Protein AF-A0A3M1LTV2-F1 (afdb_monomer_lite)

pLDDT: mean 90.68, std 12.7, range [28.61, 98.88]

Foldseek 3Di:
DPPPDDLDLDDPDDPPPDDDPVRVVVVVVVVVVSVVVLVVDDPVLNVQSNCVVVVLCQLVDQWHWDDDPNDIDIDGQFDQDPVRDTHGQDDDDPDDDSVVSSVCCAPQNAQCHPPNNVHVHNHDDPQDDPDEDEFFFAALQVLLLVQCVVCPPRQARRYEFDAWPCVLLLHAQDPPPVRPVGARPRGYYDNDLLSLLSNCALPQQLDPRYEYEYEHAACLLVVVVSNLQLNLQLLLVVVCVVVVVLVVLQVVQVVVCVVVVHDFDANQDPPVPDDGRDHHPSGPGGSGSQRPHGSVVRDPPVSSVVSSLSSQQRGAYEYAHPVVCCVVPVVSHNDPSVVSVVSLVVVVVVSVVSNNDRYHSHDD

Radius of gyration: 29.8 Å; chains: 1; bounding box: 62×49×96 Å

Sequence (364 aa):
MAEFETLTLSPPHVNGHQMSSSRAAAYDALHAEYERLLAQLEPDVRRLLERWREELAAYQGEDYVYTVRGREIHVRNHHESLSRLKIPKIATPRFHDWGDIVRWAMQENFPGKFPYTAGVYPFKRQNEDPTRMFAGEGGPERTNKRFHYLSYGMPAARLSTAFDSVTLYGEDPDRRPDIYGKIGNAGVSVATIDDAKKLYSGFDLCAPTTSVSMTINGPAPMILAFFLNAAIDQECEKYIREQRLTEQVERRIEQLYRSLGLPRPVYRNIAAGAAAGELPQGHNGLGLLLLGVRGDEVLPADIYAECKRRALETVRGTVQADILKEDQAQNTCIFSTEFALRMMGDVQEYFIANNVRNFYSVSI

Secondary structure (DSSP, 8-state):
--------SSPP---GGG--HHHHHHHHHHHHHHHHHHTTS-HHHHHHHHHHHHHHHHHHSSEEEEEETTEEEEEESEEE-TT--EEESSPPP---SHHHHHHHHHHT-STTSTT-TT-SSSS--SS-----EEE--BSHHHHHHHHHHHHTT-SSEEEEEEBPHHHHTTPPP-SSHHHHTTTTSSSB---SHHHHHHHHTTS-TTSTTEEEEEE--TTHHHHHHHHHHHHHHHHHHHHHHHTT-HHHHHHHHHHHHHHHT-PPP-----STTPPTT-PPTT---TT-TTTTS-HHHHS-HHHHHHHHHHHHHH--EEE----HHIIIII----S-HHHHHHHHHHHHHHHHHTT--SEES---

Structure (mmCIF, N/CA/C/O backbone):
data_AF-A0A3M1LTV2-F1
#
_entry.id   AF-A0A3M1LTV2-F1
#
loop_
_atom_site.group_PDB
_atom_site.id
_atom_site.type_symbol
_atom_site.label_atom_id
_atom_site.label_alt_id
_atom_site.label_comp_id
_atom_site.label_asym_id
_atom_site.label_entity_id
_atom_site.label_seq_id
_atom_site.pdbx_PDB_ins_code
_atom_site.Cartn_x
_atom_site.Cartn_y
_atom_site.Cartn_z
_atom_site.occupancy
_atom_site.B_iso_or_equiv
_atom_site.auth_seq_id
_atom_site.auth_comp_id
_atom_site.auth_asym_id
_atom_site.auth_atom_id
_atom_site.pdbx_PDB_model_num
ATOM 1 N N . MET A 1 1 ? 30.444 18.687 -35.832 1.00 30.33 1 MET A N 1
ATOM 2 C CA . MET A 1 1 ? 29.156 18.108 -36.250 1.00 30.33 1 MET A CA 1
ATOM 3 C C . MET A 1 1 ? 29.483 17.008 -37.236 1.00 30.33 1 MET A C 1
ATOM 5 O O . MET A 1 1 ? 29.753 17.314 -38.386 1.00 30.33 1 MET A O 1
ATOM 9 N N . ALA A 1 2 ? 29.629 15.775 -36.753 1.00 28.61 2 ALA A N 1
ATOM 10 C CA . ALA A 1 2 ? 29.711 14.626 -37.643 1.00 28.61 2 ALA A CA 1
ATOM 11 C C . ALA A 1 2 ? 28.298 14.404 -38.188 1.00 28.61 2 ALA A C 1
ATOM 13 O O . ALA A 1 2 ? 27.350 14.364 -37.402 1.00 28.61 2 ALA A O 1
ATOM 14 N N . GLU A 1 3 ? 28.151 14.367 -39.506 1.00 31.06 3 GLU A N 1
ATOM 15 C CA . GLU A 1 3 ? 26.899 13.996 -40.153 1.00 31.06 3 GLU A CA 1
ATOM 16 C C . GLU A 1 3 ? 26.544 12.577 -39.703 1.00 31.06 3 GLU A C 1
ATOM 18 O O . GLU A 1 3 ? 27.247 11.609 -39.988 1.00 31.06 3 GLU A O 1
ATOM 23 N N . PHE A 1 4 ? 25.491 12.473 -38.897 1.00 35.41 4 PHE A N 1
ATOM 24 C CA . PHE A 1 4 ? 24.959 11.207 -38.424 1.00 35.41 4 PHE A CA 1
ATOM 25 C C . PHE A 1 4 ? 24.227 10.532 -39.590 1.00 35.41 4 PHE A C 1
ATOM 27 O O . PHE A 1 4 ? 23.014 10.694 -39.718 1.00 35.41 4 PHE A O 1
ATOM 34 N N . GLU A 1 5 ? 24.941 9.771 -40.427 1.00 42.50 5 GLU A N 1
ATOM 35 C CA . GLU A 1 5 ? 24.335 8.856 -41.408 1.00 42.50 5 GLU A CA 1
ATOM 36 C C . GLU A 1 5 ? 23.250 8.042 -40.714 1.00 42.50 5 GLU A C 1
ATOM 38 O O . GLU A 1 5 ? 23.506 7.443 -39.673 1.00 42.50 5 GLU A O 1
ATOM 43 N N . THR A 1 6 ? 22.019 8.095 -41.210 1.00 40.00 6 THR A N 1
ATOM 44 C CA . THR A 1 6 ? 20.847 7.396 -40.682 1.00 40.00 6 THR A CA 1
ATOM 45 C C . THR A 1 6 ? 21.141 5.908 -40.459 1.00 40.00 6 THR A C 1
ATOM 47 O O . THR A 1 6 ? 21.595 5.222 -41.364 1.00 40.00 6 THR A O 1
ATOM 50 N N . LEU A 1 7 ? 20.837 5.380 -39.264 1.00 48.47 7 LEU A N 1
ATOM 51 C CA . LEU A 1 7 ? 20.635 3.938 -39.072 1.00 48.47 7 LEU A CA 1
ATOM 52 C C . LEU A 1 7 ? 19.284 3.617 -39.706 1.00 48.47 7 LEU A C 1
ATOM 54 O O . LEU A 1 7 ? 18.273 3.467 -39.032 1.00 48.47 7 LEU A O 1
ATOM 58 N N . THR A 1 8 ? 19.246 3.653 -41.026 1.00 53.97 8 THR A N 1
ATOM 59 C CA . THR A 1 8 ? 18.161 3.081 -41.798 1.00 53.97 8 THR A CA 1
ATOM 60 C C . THR A 1 8 ? 18.455 1.601 -41.937 1.00 53.97 8 THR A C 1
ATOM 62 O O . THR A 1 8 ? 19.576 1.232 -42.273 1.00 53.97 8 THR A O 1
ATOM 65 N N . LEU A 1 9 ? 17.441 0.750 -41.777 1.00 58.00 9 LEU A N 1
ATOM 66 C CA . LEU A 1 9 ? 17.504 -0.628 -42.282 1.00 58.00 9 LEU A CA 1
ATOM 67 C C . LEU A 1 9 ? 17.578 -0.679 -43.823 1.00 58.00 9 LEU A C 1
ATOM 69 O O . LEU A 1 9 ? 17.463 -1.742 -44.426 1.00 58.00 9 LEU A O 1
ATOM 73 N N . SER A 1 10 ? 17.752 0.467 -44.470 1.00 51.75 10 SER A N 1
ATOM 74 C CA . SER A 1 10 ? 18.064 0.585 -45.878 1.00 51.75 10 SER A CA 1
ATOM 75 C C . SER A 1 10 ? 19.583 0.598 -46.042 1.00 51.75 10 SER A C 1
ATOM 77 O O . SER A 1 10 ? 20.257 1.356 -45.334 1.00 51.75 10 SER A O 1
ATOM 79 N N . PRO A 1 11 ? 20.130 -0.175 -46.991 1.00 50.31 11 PRO A N 1
ATOM 80 C CA . PRO A 1 11 ? 21.537 -0.079 -47.336 1.00 50.31 11 PRO A CA 1
ATOM 81 C C . PRO A 1 11 ? 21.873 1.343 -47.812 1.00 50.31 11 PRO A C 1
ATOM 83 O O . PRO A 1 11 ? 20.998 2.042 -48.336 1.00 50.31 11 PRO A O 1
ATOM 86 N N . PRO A 1 12 ? 23.134 1.786 -47.671 1.00 52.72 12 PRO A N 1
ATOM 87 C CA . PRO A 1 12 ? 23.555 3.075 -48.197 1.00 52.72 12 PRO A CA 1
ATOM 88 C C . PRO A 1 12 ? 23.268 3.152 -49.702 1.00 52.72 12 PRO A C 1
ATOM 90 O O . PRO A 1 12 ? 23.585 2.236 -50.467 1.00 52.72 12 PRO A O 1
ATOM 93 N N . HIS A 1 13 ? 22.653 4.259 -50.123 1.00 49.41 13 HIS A N 1
ATOM 94 C CA . HIS A 1 13 ? 22.328 4.514 -51.521 1.00 49.41 13 HIS A CA 1
ATOM 95 C C . HIS A 1 13 ? 23.634 4.776 -52.284 1.00 49.41 13 HIS A C 1
ATOM 97 O O . HIS A 1 13 ? 24.242 5.839 -52.163 1.00 49.41 13 HIS A O 1
ATOM 103 N N . VAL A 1 14 ? 24.100 3.800 -53.061 1.00 56.88 14 VAL A N 1
ATOM 104 C CA . VAL A 1 14 ? 25.304 3.970 -53.878 1.00 56.88 14 VAL A CA 1
ATOM 105 C C . VAL A 1 14 ? 24.905 4.629 -55.198 1.00 56.88 14 VAL A C 1
ATOM 107 O O . VAL A 1 14 ? 24.140 4.066 -55.979 1.00 56.88 14 VAL A O 1
ATOM 110 N N . ASN A 1 15 ? 25.419 5.833 -55.468 1.00 51.88 15 ASN A N 1
ATOM 111 C CA . ASN A 1 15 ? 25.252 6.488 -56.767 1.00 51.88 15 ASN A CA 1
ATOM 112 C C . ASN A 1 15 ? 25.954 5.657 -57.855 1.00 51.88 15 ASN A C 1
ATOM 114 O O . ASN A 1 15 ? 27.178 5.675 -57.980 1.00 51.88 15 ASN A O 1
ATOM 118 N N . GLY A 1 16 ? 25.172 4.938 -58.662 1.00 52.25 16 GLY A N 1
ATOM 119 C CA . GLY A 1 16 ? 25.643 3.958 -59.650 1.00 52.25 16 GLY A CA 1
ATOM 120 C C . GLY A 1 16 ? 26.427 4.504 -60.851 1.00 52.25 16 GLY A C 1
ATOM 121 O O . GLY A 1 16 ? 26.639 3.770 -61.809 1.00 52.25 16 GLY A O 1
ATOM 122 N N . HIS A 1 17 ? 26.865 5.767 -60.850 1.00 48.38 17 HIS A N 1
ATOM 123 C CA . HIS A 1 17 ? 27.506 6.376 -62.024 1.00 48.38 17 HIS A CA 1
ATOM 124 C C . HIS A 1 17 ? 29.019 6.117 -62.164 1.00 48.38 17 HIS A C 1
ATOM 126 O O . HIS A 1 17 ? 29.590 6.530 -63.169 1.00 48.38 17 HIS A O 1
ATOM 132 N N . GLN A 1 18 ? 29.683 5.412 -61.232 1.00 53.81 18 GLN A N 1
ATOM 133 C CA . GLN A 1 18 ? 31.119 5.074 -61.345 1.00 53.81 18 GLN A CA 1
ATOM 134 C C . GLN A 1 18 ? 31.528 3.758 -60.639 1.00 53.81 18 GLN A C 1
ATOM 136 O O . GLN A 1 18 ? 32.507 3.724 -59.892 1.00 53.81 18 GLN A O 1
ATOM 141 N N . MET A 1 19 ? 30.816 2.645 -60.849 1.00 60.47 19 MET A N 1
ATOM 142 C CA . MET A 1 19 ? 31.292 1.326 -60.389 1.00 60.47 19 MET A CA 1
ATOM 143 C C . MET A 1 19 ? 31.804 0.470 -61.551 1.00 60.47 19 MET A C 1
ATOM 145 O O . MET A 1 19 ? 31.144 0.338 -62.577 1.00 60.47 19 MET A O 1
ATOM 149 N N . SER A 1 20 ? 32.987 -0.137 -61.390 1.00 69.12 20 SER A N 1
ATOM 150 C CA . SER A 1 20 ? 33.446 -1.203 -62.289 1.00 69.12 20 SER A CA 1
ATOM 151 C C . SER A 1 20 ? 32.479 -2.392 -62.220 1.00 69.12 20 SER A C 1
ATOM 153 O O . SER A 1 20 ? 31.897 -2.649 -61.166 1.00 69.12 20 SER A O 1
ATOM 155 N N . SER A 1 21 ? 32.345 -3.163 -63.305 1.00 71.62 21 SER A N 1
ATOM 156 C CA . SER A 1 21 ? 31.442 -4.331 -63.374 1.00 71.62 21 SER A CA 1
ATOM 157 C C . SER A 1 21 ? 31.640 -5.330 -62.224 1.00 71.62 21 SER A C 1
ATOM 159 O O . SER A 1 21 ? 30.675 -5.896 -61.719 1.00 71.62 21 SER A O 1
ATOM 161 N N . SER A 1 22 ? 32.879 -5.491 -61.748 1.00 75.94 22 SER A N 1
ATOM 162 C CA . SER A 1 22 ? 33.209 -6.333 -60.591 1.00 75.94 22 SER A CA 1
ATOM 163 C C . SER A 1 22 ? 32.698 -5.790 -59.251 1.00 75.94 22 SER A C 1
ATOM 165 O O . SER A 1 22 ? 32.333 -6.575 -58.380 1.00 75.94 22 SER A O 1
ATOM 167 N N . ARG A 1 23 ? 32.653 -4.463 -59.069 1.00 80.69 23 ARG A N 1
ATOM 168 C CA . ARG A 1 23 ? 32.147 -3.827 -57.841 1.00 80.69 23 ARG A CA 1
ATOM 169 C C . ARG A 1 23 ? 30.624 -3.859 -57.779 1.00 80.69 23 ARG A C 1
ATOM 171 O O . ARG A 1 23 ? 30.090 -4.079 -56.700 1.00 80.69 23 ARG A O 1
ATOM 178 N N . ALA A 1 24 ? 29.954 -3.704 -58.922 1.00 79.88 24 ALA A N 1
ATOM 179 C CA . ALA A 1 24 ? 28.501 -3.840 -59.013 1.00 79.88 24 ALA A CA 1
ATOM 180 C C . ALA A 1 24 ? 28.047 -5.262 -58.631 1.00 79.88 24 ALA A C 1
ATOM 182 O O . ALA A 1 24 ? 27.221 -5.421 -57.742 1.00 79.88 24 ALA A O 1
ATOM 183 N N . ALA A 1 25 ? 28.686 -6.297 -59.192 1.00 84.44 25 ALA A N 1
ATOM 184 C CA . ALA A 1 25 ? 28.363 -7.687 -58.861 1.00 84.44 25 ALA A CA 1
ATOM 185 C C . ALA A 1 25 ? 28.594 -8.032 -57.374 1.00 84.44 25 ALA A C 1
ATOM 187 O O . ALA A 1 25 ? 27.808 -8.764 -56.775 1.00 84.44 25 ALA A O 1
ATOM 188 N N . ALA A 1 26 ? 29.660 -7.500 -56.763 1.00 87.25 26 ALA A N 1
ATOM 189 C CA . ALA A 1 26 ? 29.921 -7.684 -55.335 1.00 87.25 26 ALA A CA 1
ATOM 190 C C . ALA A 1 26 ? 28.886 -6.962 -54.453 1.00 87.25 26 ALA A C 1
ATOM 192 O O . ALA A 1 26 ? 28.472 -7.508 -53.432 1.00 87.25 26 ALA A O 1
ATOM 193 N N . TYR A 1 27 ? 28.458 -5.758 -54.849 1.00 88.75 27 TYR A N 1
ATOM 194 C CA . TYR A 1 27 ? 27.398 -5.021 -54.162 1.00 88.75 27 TYR A CA 1
ATOM 195 C C . TYR A 1 27 ? 26.075 -5.788 -54.196 1.00 88.75 27 TYR A C 1
ATOM 197 O O . TYR A 1 27 ? 25.488 -6.002 -53.141 1.00 88.75 27 TYR A O 1
ATOM 205 N N . ASP A 1 28 ? 25.650 -6.267 -55.368 1.00 87.06 28 ASP A N 1
ATOM 206 C CA . ASP A 1 28 ? 24.387 -6.999 -55.518 1.00 87.06 28 ASP A CA 1
ATOM 207 C C . ASP A 1 28 ? 24.365 -8.278 -54.666 1.00 87.06 28 ASP A C 1
ATOM 209 O O . ASP A 1 28 ? 23.367 -8.576 -54.010 1.00 87.06 28 ASP A O 1
ATOM 213 N N . ALA A 1 29 ? 25.487 -9.008 -54.610 1.00 91.31 29 ALA A N 1
ATOM 214 C CA . ALA A 1 29 ? 25.619 -10.199 -53.772 1.00 91.31 29 ALA A CA 1
ATOM 215 C C . ALA A 1 29 ? 25.525 -9.876 -52.269 1.00 91.31 29 ALA A C 1
ATOM 217 O O . ALA A 1 29 ? 24.817 -10.565 -51.532 1.00 91.31 29 ALA A O 1
ATOM 218 N N . LEU A 1 30 ? 26.208 -8.820 -51.811 1.00 92.06 30 LEU A N 1
ATOM 219 C CA . LEU A 1 30 ? 26.141 -8.372 -50.415 1.00 92.06 30 LEU A CA 1
ATOM 220 C C . LEU A 1 30 ? 24.756 -7.829 -50.056 1.00 92.06 30 LEU A C 1
ATOM 222 O O . LEU A 1 30 ? 24.272 -8.073 -48.954 1.00 92.06 30 LEU A O 1
ATOM 226 N N . HIS A 1 31 ? 24.108 -7.123 -50.979 1.00 88.38 31 HIS A N 1
ATOM 227 C CA . HIS A 1 31 ? 22.771 -6.585 -50.778 1.00 88.38 31 HIS A CA 1
ATOM 228 C C . HIS A 1 31 ? 21.721 -7.699 -50.688 1.00 88.38 31 HIS A C 1
ATOM 230 O O . HIS A 1 31 ? 20.888 -7.680 -49.786 1.00 88.38 31 HIS A O 1
ATOM 236 N N . ALA A 1 32 ? 21.801 -8.720 -51.547 1.00 90.44 32 ALA A N 1
ATOM 237 C CA . ALA A 1 32 ? 20.920 -9.882 -51.468 1.00 90.44 32 ALA A CA 1
ATOM 238 C C . ALA A 1 32 ? 21.085 -10.647 -50.143 1.00 90.44 32 ALA A C 1
ATOM 240 O O . ALA A 1 32 ? 20.093 -11.043 -49.529 1.00 90.44 32 ALA A O 1
ATOM 241 N N . GLU A 1 33 ? 22.325 -10.822 -49.672 1.00 93.69 33 GLU A N 1
ATOM 242 C CA . GLU A 1 33 ? 22.590 -11.461 -48.379 1.00 93.69 33 GLU A CA 1
ATOM 243 C C . GLU A 1 33 ? 22.103 -10.604 -47.201 1.00 93.69 33 GLU A C 1
ATOM 245 O O . GLU A 1 33 ? 21.534 -11.134 -46.246 1.00 93.69 33 GLU A O 1
ATOM 250 N N . TYR A 1 34 ? 22.250 -9.280 -47.295 1.00 90.44 34 TYR A N 1
ATOM 251 C CA . TYR A 1 34 ? 21.705 -8.330 -46.330 1.00 90.44 34 TYR A CA 1
ATOM 252 C C . TYR A 1 34 ? 20.183 -8.457 -46.210 1.00 90.44 34 TYR A C 1
ATOM 254 O O . TYR A 1 34 ? 19.684 -8.678 -45.110 1.00 90.44 34 TYR A O 1
ATOM 262 N N . GLU A 1 35 ? 19.446 -8.400 -47.322 1.00 90.12 35 GLU A N 1
ATOM 263 C CA . GLU A 1 35 ? 17.984 -8.542 -47.319 1.00 90.12 35 GLU A CA 1
ATOM 264 C C . GLU A 1 35 ? 17.550 -9.916 -46.782 1.00 90.12 35 GLU A C 1
ATOM 266 O O . GLU A 1 35 ? 16.605 -10.019 -45.995 1.00 90.12 35 GLU A O 1
ATOM 271 N N . ARG A 1 36 ? 18.284 -10.983 -47.135 1.00 94.19 36 ARG A N 1
ATOM 272 C CA . ARG A 1 36 ? 18.036 -12.341 -46.629 1.00 94.19 36 ARG A CA 1
ATOM 273 C C . ARG A 1 36 ? 18.186 -12.421 -45.110 1.00 94.19 36 ARG A C 1
ATOM 275 O O . ARG A 1 36 ? 17.361 -13.060 -44.453 1.00 94.19 36 ARG A O 1
ATOM 282 N N . LEU A 1 37 ? 19.238 -11.826 -44.548 1.00 92.88 37 LEU A N 1
ATOM 283 C CA . LEU A 1 37 ? 19.487 -11.806 -43.102 1.00 92.88 37 LEU A CA 1
ATOM 284 C C . LEU A 1 37 ? 18.520 -10.867 -42.377 1.00 92.88 37 LEU A C 1
ATOM 286 O O . LEU A 1 37 ? 17.990 -11.224 -41.327 1.00 92.88 37 LEU A O 1
ATOM 290 N N . LEU A 1 38 ? 18.215 -9.709 -42.962 1.00 88.75 38 LEU A N 1
ATOM 291 C CA . LEU A 1 38 ? 17.248 -8.761 -42.421 1.00 88.75 38 LEU A CA 1
ATOM 292 C C . LEU A 1 38 ? 15.852 -9.389 -42.315 1.00 88.75 38 LEU A C 1
ATOM 294 O O . LEU A 1 38 ? 15.153 -9.189 -41.318 1.00 88.75 38 LEU A O 1
ATOM 298 N N . ALA A 1 39 ? 15.458 -10.196 -43.305 1.00 90.56 39 ALA A N 1
ATOM 299 C CA . ALA A 1 39 ? 14.211 -10.959 -43.307 1.00 90.56 39 ALA A CA 1
ATOM 300 C C . ALA A 1 39 ? 14.126 -12.024 -42.198 1.00 90.56 39 ALA A C 1
ATOM 302 O O . ALA A 1 39 ? 13.020 -12.396 -41.816 1.00 90.56 39 ALA A O 1
ATOM 303 N N . GLN A 1 40 ? 15.262 -12.491 -41.669 1.00 94.56 40 GLN A N 1
ATOM 304 C CA . GLN A 1 40 ? 15.316 -13.464 -40.569 1.00 94.56 40 GLN A CA 1
ATOM 305 C C . GLN A 1 40 ? 15.222 -12.824 -39.181 1.00 94.56 40 GLN A C 1
ATOM 307 O O . GLN A 1 40 ? 15.011 -13.543 -38.207 1.00 94.56 40 GLN A O 1
ATOM 312 N N . LEU A 1 41 ? 15.385 -11.501 -39.065 1.00 93.50 41 LEU A N 1
ATOM 313 C CA . LEU A 1 41 ? 15.239 -10.827 -37.778 1.00 93.50 41 LEU A CA 1
ATOM 314 C C . LEU A 1 41 ? 13.797 -10.918 -37.283 1.00 93.50 41 LEU A C 1
ATOM 316 O O . LEU A 1 41 ? 12.850 -10.648 -38.026 1.00 93.50 41 LEU A O 1
ATOM 320 N N . GLU A 1 42 ? 13.640 -11.226 -35.997 1.00 94.56 42 GLU A N 1
ATOM 321 C CA . GLU A 1 42 ? 12.331 -11.198 -35.358 1.00 94.56 42 GLU A CA 1
ATOM 322 C C . GLU A 1 42 ? 11.704 -9.792 -35.429 1.00 94.56 42 GLU A C 1
ATOM 324 O O . GLU A 1 42 ? 12.420 -8.784 -35.356 1.00 94.56 42 GLU A O 1
ATOM 329 N N . PRO A 1 43 ? 10.363 -9.688 -35.518 1.00 93.12 43 PRO A N 1
ATOM 330 C CA . PRO A 1 43 ? 9.684 -8.399 -35.632 1.00 93.12 43 PRO A CA 1
ATOM 331 C C . PRO A 1 43 ? 10.013 -7.408 -34.507 1.00 93.12 43 PRO A C 1
ATOM 333 O O . PRO A 1 43 ? 10.108 -6.209 -34.767 1.00 93.12 43 PRO A O 1
ATOM 336 N N . ASP A 1 44 ? 10.192 -7.881 -33.269 1.00 91.31 44 ASP A N 1
ATOM 337 C CA . ASP A 1 44 ? 10.554 -7.028 -32.129 1.00 91.31 44 ASP A CA 1
ATOM 338 C C . ASP A 1 44 ? 11.977 -6.482 -32.238 1.00 91.31 44 ASP A C 1
ATOM 340 O O . ASP A 1 44 ? 12.195 -5.291 -32.018 1.00 91.31 44 ASP A O 1
ATOM 344 N N . VAL A 1 45 ? 12.930 -7.319 -32.656 1.00 94.12 45 VAL A N 1
ATOM 345 C CA . VAL A 1 45 ? 14.321 -6.911 -32.896 1.00 94.12 45 VAL A CA 1
ATOM 346 C C . VAL A 1 45 ? 14.390 -5.883 -34.021 1.00 94.12 45 VAL A C 1
ATOM 348 O O . VAL A 1 45 ? 15.080 -4.871 -33.895 1.00 94.12 45 VAL A O 1
ATOM 351 N N . ARG A 1 46 ? 13.628 -6.097 -35.099 1.00 91.94 46 ARG A N 1
ATOM 352 C CA . ARG A 1 46 ? 13.548 -5.140 -36.203 1.00 91.94 46 ARG A CA 1
ATOM 353 C C . ARG A 1 46 ? 13.013 -3.786 -35.731 1.00 91.94 46 ARG A C 1
ATOM 355 O O . ARG A 1 46 ? 13.676 -2.775 -35.942 1.00 91.94 46 ARG A O 1
ATOM 362 N N . ARG A 1 47 ? 11.873 -3.770 -35.028 1.00 91.62 47 ARG A N 1
ATOM 363 C CA . ARG A 1 47 ? 11.287 -2.537 -34.465 1.00 91.62 47 ARG A CA 1
ATOM 364 C C . ARG A 1 47 ? 12.243 -1.821 -33.517 1.00 91.62 47 ARG A C 1
ATOM 366 O O . ARG A 1 47 ? 12.305 -0.596 -33.517 1.00 91.62 47 ARG A O 1
ATOM 373 N N . LEU A 1 48 ? 12.967 -2.575 -32.696 1.00 93.12 48 LEU A N 1
ATOM 374 C CA . LEU A 1 48 ? 13.955 -2.037 -31.769 1.00 93.12 48 LEU A CA 1
ATOM 375 C C . LEU A 1 48 ? 15.068 -1.307 -32.521 1.00 93.12 48 LEU A C 1
ATOM 377 O O . LEU A 1 48 ? 15.352 -0.154 -32.207 1.00 93.12 48 LEU A O 1
ATOM 381 N N . LEU A 1 49 ? 15.652 -1.943 -33.539 1.00 93.44 49 LEU A N 1
ATOM 382 C CA . LEU A 1 49 ? 16.711 -1.348 -34.356 1.00 93.44 49 LEU A CA 1
ATOM 383 C C . LEU A 1 49 ? 16.220 -0.118 -35.136 1.00 93.44 49 LEU A C 1
ATOM 385 O O . LEU A 1 49 ? 16.915 0.897 -35.159 1.00 93.44 49 LEU A O 1
ATOM 389 N N . GLU A 1 50 ? 15.011 -0.170 -35.705 1.00 91.69 50 GLU A N 1
ATOM 390 C CA . GLU A 1 50 ? 14.380 0.961 -36.408 1.00 91.69 50 GLU A CA 1
ATOM 391 C C . GLU A 1 50 ? 14.183 2.176 -35.492 1.00 91.69 50 GLU A C 1
ATOM 393 O O . GLU A 1 50 ? 14.396 3.317 -35.905 1.00 91.69 50 GLU A O 1
ATOM 398 N N . ARG A 1 51 ? 13.787 1.942 -34.235 1.00 92.31 51 ARG A N 1
ATOM 399 C CA . ARG A 1 51 ? 13.430 3.002 -33.279 1.00 92.31 51 ARG A CA 1
ATOM 400 C C . ARG A 1 51 ? 14.562 3.410 -32.346 1.00 92.31 51 ARG A C 1
ATOM 402 O O . ARG A 1 51 ? 14.432 4.402 -31.633 1.00 92.31 51 ARG A O 1
ATOM 409 N N . TRP A 1 52 ? 15.689 2.704 -32.367 1.00 92.69 52 TRP A N 1
ATOM 410 C CA . TRP A 1 52 ? 16.801 2.919 -31.441 1.00 92.69 52 TRP A CA 1
ATOM 411 C C . TRP A 1 52 ? 17.281 4.376 -31.391 1.00 92.69 52 TRP A C 1
ATOM 413 O O . TRP A 1 52 ? 17.519 4.926 -30.318 1.00 92.69 52 TRP A O 1
ATOM 423 N N . ARG A 1 53 ? 17.384 5.041 -32.549 1.00 88.94 53 ARG A N 1
ATOM 424 C CA . ARG A 1 53 ? 17.808 6.449 -32.614 1.00 88.94 53 ARG A CA 1
ATOM 425 C C . ARG A 1 53 ? 16.779 7.418 -32.053 1.00 88.94 53 ARG A C 1
ATOM 427 O O . ARG A 1 53 ? 17.166 8.351 -31.355 1.00 88.94 53 ARG A O 1
ATOM 434 N N . GLU A 1 54 ? 15.502 7.205 -32.366 1.00 91.62 54 GLU A N 1
ATOM 435 C CA . GLU A 1 54 ? 14.392 7.984 -31.804 1.00 91.62 54 GLU A CA 1
ATOM 436 C C . GLU A 1 54 ? 14.419 7.880 -30.273 1.00 91.62 54 GLU A C 1
ATOM 438 O O . GLU A 1 54 ? 14.317 8.874 -29.557 1.00 91.62 54 GLU A O 1
ATOM 443 N N . GLU A 1 55 ? 14.652 6.670 -29.777 1.00 90.69 55 GLU A N 1
ATOM 444 C CA . GLU A 1 55 ? 14.706 6.372 -28.358 1.00 90.69 55 GLU A CA 1
ATOM 445 C C . GLU A 1 55 ? 15.905 7.018 -27.654 1.00 90.69 55 GLU A C 1
ATOM 447 O O . GLU A 1 55 ? 15.732 7.675 -26.627 1.00 90.69 55 GLU A O 1
ATOM 452 N N . LEU A 1 56 ? 17.108 6.913 -28.228 1.00 93.19 56 LEU A N 1
ATOM 453 C CA . LEU A 1 56 ? 18.287 7.617 -27.719 1.00 93.19 56 LEU A CA 1
ATOM 454 C C . LEU A 1 56 ? 18.068 9.132 -27.689 1.00 93.19 56 LEU A C 1
ATOM 456 O O . LEU A 1 56 ? 18.385 9.775 -26.687 1.00 93.19 56 LEU A O 1
ATOM 460 N N . ALA A 1 57 ? 17.495 9.695 -28.755 1.00 92.19 57 ALA A N 1
ATOM 461 C CA . ALA A 1 57 ? 17.210 11.122 -28.841 1.00 92.19 57 ALA A CA 1
ATOM 462 C C . ALA A 1 57 ? 16.230 11.575 -27.747 1.00 92.19 57 ALA A C 1
ATOM 464 O O . ALA A 1 57 ? 16.438 12.631 -27.148 1.00 92.19 57 ALA A O 1
ATOM 465 N N . ALA A 1 58 ? 15.220 10.762 -27.419 1.00 92.38 58 ALA A N 1
ATOM 466 C CA . ALA A 1 58 ? 14.271 11.063 -26.348 1.00 92.38 58 ALA A CA 1
ATOM 467 C C . ALA A 1 58 ? 14.947 11.185 -24.968 1.00 92.38 58 ALA A C 1
ATOM 469 O O . ALA A 1 58 ? 14.574 12.051 -24.179 1.00 92.38 58 ALA A O 1
ATOM 470 N N . TYR A 1 59 ? 15.959 10.360 -24.673 1.00 92.88 59 TYR A N 1
ATOM 471 C CA . TYR A 1 59 ? 16.716 10.438 -23.412 1.00 92.88 59 TYR A CA 1
ATOM 472 C C . TYR A 1 59 ? 17.842 11.486 -23.429 1.00 92.88 59 TYR A C 1
ATOM 474 O O . TYR A 1 59 ? 18.235 11.977 -22.371 1.00 92.88 59 TYR A O 1
ATOM 482 N N . GLN A 1 60 ? 18.359 11.845 -24.607 1.00 92.69 60 GLN A N 1
ATOM 483 C CA . GLN A 1 60 ? 19.404 12.867 -24.772 1.00 92.69 60 GLN A CA 1
ATOM 484 C C . GLN A 1 60 ? 18.852 14.296 -24.858 1.00 92.69 60 GLN A C 1
ATOM 486 O O . GLN A 1 60 ? 19.596 15.248 -24.619 1.00 92.69 60 GLN A O 1
ATOM 491 N N . GLY A 1 61 ? 17.567 14.459 -25.186 1.00 91.69 61 GLY A N 1
ATOM 492 C CA . GLY A 1 61 ? 16.887 15.754 -25.212 1.00 91.69 61 GLY A CA 1
ATOM 493 C C . GLY A 1 61 ? 16.782 16.418 -23.833 1.00 91.69 61 GLY A C 1
ATOM 494 O O . GLY A 1 61 ? 17.158 15.843 -22.811 1.00 91.69 61 GLY A O 1
ATOM 495 N N . GLU A 1 62 ? 16.244 17.639 -23.782 1.00 91.62 62 GLU A N 1
ATOM 496 C CA . GLU A 1 62 ? 16.055 18.364 -22.512 1.00 91.62 62 GLU A CA 1
ATOM 497 C C . GLU A 1 62 ? 14.988 17.710 -21.624 1.00 91.62 62 GLU A C 1
ATOM 499 O O . GLU A 1 62 ? 15.199 17.564 -20.416 1.00 91.62 62 GLU A O 1
ATOM 504 N N . ASP A 1 63 ? 13.886 17.267 -22.232 1.00 92.44 63 ASP A N 1
ATOM 505 C CA . ASP A 1 63 ? 12.738 16.662 -21.565 1.00 92.44 63 ASP A CA 1
ATOM 506 C C . ASP A 1 63 ? 12.377 15.316 -22.198 1.00 92.44 63 ASP A C 1
ATOM 508 O O . ASP A 1 63 ? 12.464 15.135 -23.412 1.00 92.44 63 ASP A O 1
ATOM 512 N N . TYR A 1 64 ? 11.904 14.396 -21.364 1.00 91.94 64 TYR A N 1
ATOM 513 C CA . TYR A 1 64 ? 11.262 13.156 -21.768 1.00 91.94 64 TYR A CA 1
ATOM 514 C C . TYR A 1 64 ? 9.778 13.216 -21.421 1.00 91.94 64 TYR A C 1
ATOM 516 O O . TYR A 1 64 ? 9.400 13.588 -20.303 1.00 91.94 64 TYR A O 1
ATOM 524 N N . VAL A 1 65 ? 8.942 12.832 -22.383 1.00 90.56 65 VAL A N 1
ATOM 525 C CA . VAL A 1 65 ? 7.484 12.843 -22.254 1.00 90.56 65 VAL A CA 1
ATOM 526 C C . VAL A 1 65 ? 6.970 11.415 -22.309 1.00 90.56 65 VAL A C 1
ATOM 528 O O . VAL A 1 65 ? 7.304 10.658 -23.217 1.00 90.56 65 VAL A O 1
ATOM 531 N N . TYR A 1 66 ? 6.151 11.043 -21.331 1.00 88.62 66 TYR A N 1
ATOM 532 C CA . TYR A 1 66 ? 5.459 9.759 -21.329 1.00 88.62 66 TYR A CA 1
ATOM 533 C C . TYR A 1 66 ? 4.058 9.883 -20.755 1.00 88.62 66 TYR A C 1
ATOM 535 O O . TYR A 1 66 ? 3.772 10.758 -19.938 1.00 88.62 66 TYR A O 1
ATOM 543 N N . THR A 1 67 ? 3.173 8.985 -21.174 1.00 86.62 67 THR A N 1
ATOM 544 C CA . THR A 1 67 ? 1.769 9.006 -20.769 1.00 86.62 67 THR A CA 1
ATOM 545 C C . THR A 1 67 ? 1.511 8.008 -19.645 1.00 86.62 67 THR A C 1
ATOM 547 O O . THR A 1 67 ? 1.837 6.828 -19.757 1.00 86.62 67 THR A O 1
ATOM 550 N N . VAL A 1 68 ? 0.854 8.452 -18.573 1.00 82.25 68 VAL A N 1
ATOM 551 C CA . VAL A 1 68 ? 0.367 7.590 -17.487 1.00 82.25 68 VAL A CA 1
ATOM 552 C C . VAL A 1 68 ? -1.128 7.811 -17.323 1.00 82.25 68 VAL A C 1
ATOM 554 O O . VAL A 1 68 ? -1.563 8.915 -17.001 1.00 82.25 68 VAL A O 1
ATOM 557 N N . ARG A 1 69 ? -1.930 6.757 -17.531 1.00 81.31 69 ARG A N 1
ATOM 558 C CA . ARG A 1 69 ? -3.403 6.806 -17.408 1.00 81.31 69 ARG A CA 1
ATOM 559 C C . ARG A 1 69 ? -4.027 7.979 -18.195 1.00 81.31 69 ARG A C 1
ATOM 561 O O . ARG A 1 69 ? -4.882 8.691 -17.678 1.00 81.31 69 ARG A O 1
ATOM 568 N N . GLY A 1 70 ? -3.551 8.205 -19.423 1.00 85.00 70 GLY A N 1
ATOM 569 C CA . GLY A 1 70 ? -4.031 9.271 -20.315 1.00 85.00 70 GLY A CA 1
ATOM 570 C C . GLY A 1 70 ? -3.512 10.682 -20.007 1.00 85.00 70 GLY A C 1
ATOM 571 O O . GLY A 1 70 ? -3.938 11.625 -20.662 1.00 85.00 70 GLY A O 1
ATOM 572 N N . ARG A 1 71 ? -2.608 10.851 -19.033 1.00 86.81 71 ARG A N 1
ATOM 573 C CA . ARG A 1 71 ? -1.969 12.140 -18.721 1.00 86.81 71 ARG A CA 1
ATOM 574 C C . ARG A 1 71 ? -0.526 12.149 -19.192 1.00 86.81 71 ARG A C 1
ATOM 576 O O . ARG A 1 71 ? 0.205 11.205 -18.898 1.00 86.81 71 ARG A O 1
ATOM 583 N N . GLU A 1 72 ? -0.116 13.212 -19.869 1.00 90.75 72 GLU A N 1
ATOM 584 C CA . GLU A 1 72 ? 1.284 13.428 -20.231 1.00 90.75 72 GLU A CA 1
ATOM 585 C C . GLU A 1 72 ? 2.086 13.897 -19.018 1.00 90.75 72 GLU A C 1
ATOM 587 O O . GLU A 1 72 ? 1.674 14.784 -18.267 1.00 90.75 72 GLU A O 1
ATOM 592 N N . ILE A 1 73 ? 3.236 13.267 -18.813 1.00 88.38 73 ILE A N 1
ATOM 593 C CA . ILE A 1 73 ? 4.193 13.608 -17.772 1.00 88.38 73 ILE A CA 1
ATOM 594 C C . ILE A 1 73 ? 5.472 14.053 -18.460 1.00 88.38 73 ILE A C 1
ATOM 596 O O . ILE A 1 73 ? 6.086 13.285 -19.197 1.00 88.38 73 ILE A O 1
ATOM 600 N N . HIS A 1 74 ? 5.878 15.284 -18.169 1.00 91.50 74 HIS A N 1
ATOM 601 C CA . HIS A 1 74 ? 7.118 15.873 -18.656 1.00 91.50 74 HIS A CA 1
ATOM 602 C C . HIS A 1 74 ? 8.182 15.787 -17.566 1.00 91.50 74 HIS A C 1
ATOM 604 O O . HIS A 1 74 ? 7.963 16.209 -16.426 1.00 91.50 74 HIS A O 1
ATOM 610 N N . VAL A 1 75 ? 9.343 15.237 -17.906 1.00 90.81 75 VAL A N 1
ATOM 611 C CA . VAL A 1 75 ? 10.467 15.096 -16.982 1.00 90.81 75 VAL A CA 1
ATOM 612 C C . VAL A 1 75 ? 11.729 15.626 -17.635 1.00 90.81 75 VAL A C 1
ATOM 614 O O . VAL A 1 75 ? 12.151 15.107 -18.658 1.00 90.81 75 VAL A O 1
ATOM 617 N N . ARG A 1 76 ? 12.397 16.579 -16.979 1.00 93.19 76 ARG A N 1
ATOM 618 C CA . ARG A 1 76 ? 13.741 17.001 -17.392 1.00 93.19 76 ARG A CA 1
ATOM 619 C C . ARG A 1 76 ? 14.702 15.825 -17.339 1.00 93.19 76 ARG A C 1
ATOM 621 O O . ARG A 1 76 ? 14.832 15.214 -16.274 1.00 93.19 76 ARG A O 1
ATOM 628 N N . ASN A 1 77 ? 15.414 15.560 -18.422 1.00 93.75 77 ASN A N 1
ATOM 629 C CA . ASN A 1 77 ? 16.390 14.475 -18.507 1.00 93.75 77 ASN A CA 1
ATOM 630 C C . ASN A 1 77 ? 17.679 14.769 -17.750 1.00 93.75 77 ASN A C 1
ATOM 632 O O . ASN A 1 77 ? 18.404 13.843 -17.403 1.00 93.75 77 ASN A O 1
ATOM 636 N N . HIS A 1 78 ? 17.950 16.037 -17.452 1.00 94.50 78 HIS A N 1
ATOM 637 C CA . HIS A 1 78 ? 19.202 16.468 -16.850 1.00 94.50 78 HIS A CA 1
ATOM 638 C C . HIS A 1 78 ? 18.977 17.169 -15.510 1.00 94.50 78 HIS A C 1
ATOM 640 O O . HIS A 1 78 ? 17.949 17.808 -15.271 1.00 94.50 78 HIS A O 1
ATOM 646 N N . HIS A 1 79 ? 19.967 17.052 -14.633 1.00 93.12 79 HIS A N 1
ATOM 647 C CA . HIS A 1 79 ? 20.140 17.892 -13.460 1.00 93.12 79 HIS A CA 1
ATOM 648 C C . HIS A 1 79 ? 21.389 18.751 -13.663 1.00 93.12 79 HIS A C 1
ATOM 650 O O . HIS A 1 79 ? 22.452 18.228 -13.994 1.00 93.12 79 HIS A O 1
ATOM 656 N N . GLU A 1 80 ? 21.263 20.064 -13.499 1.00 94.75 80 GLU A N 1
ATOM 657 C CA . GLU A 1 80 ? 22.397 20.975 -13.625 1.00 94.75 80 GLU A CA 1
ATOM 658 C C . GLU A 1 80 ? 23.145 21.069 -12.292 1.00 94.75 80 GLU A C 1
ATOM 660 O O . GLU A 1 80 ? 22.557 21.404 -11.264 1.00 94.75 80 GLU A O 1
ATOM 665 N N . SER A 1 81 ? 24.439 20.749 -12.305 1.00 96.06 81 SER A N 1
ATOM 666 C CA . SER A 1 81 ? 25.293 20.855 -11.120 1.00 96.06 81 SER A CA 1
ATOM 667 C C . SER A 1 81 ? 25.668 22.308 -10.805 1.00 96.06 81 SER A C 1
ATOM 669 O O . SER A 1 81 ? 25.525 23.198 -11.641 1.00 96.06 81 SER A O 1
ATOM 671 N N . LEU A 1 82 ? 26.256 22.554 -9.627 1.00 96.44 82 LEU A N 1
ATOM 672 C CA . LEU A 1 82 ? 26.794 23.878 -9.264 1.00 96.44 82 LEU A CA 1
ATOM 673 C C . LEU A 1 82 ? 27.848 24.400 -10.260 1.00 96.44 82 LEU A C 1
ATOM 675 O O . LEU A 1 82 ? 28.012 25.608 -10.410 1.00 96.44 82 LEU A O 1
ATOM 679 N N . SER A 1 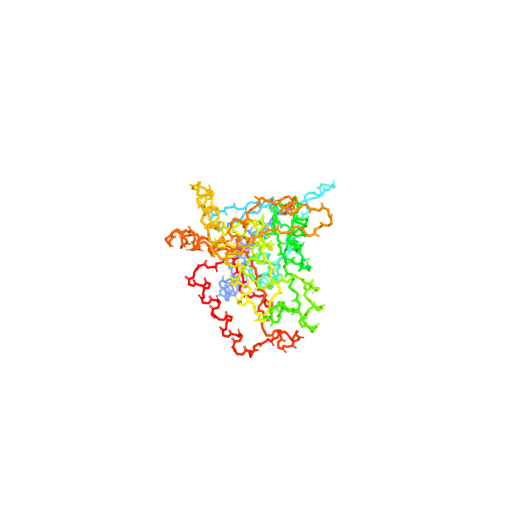83 ? 28.535 23.503 -10.972 1.00 97.00 83 SER A N 1
ATOM 680 C CA . SER A 1 83 ? 29.497 23.837 -12.032 1.00 97.00 83 SER A CA 1
ATOM 681 C C . SER A 1 83 ? 28.853 23.983 -13.418 1.00 97.00 83 SER A C 1
ATOM 683 O O . SER A 1 83 ? 29.574 24.055 -14.409 1.00 97.00 83 SER A O 1
ATOM 685 N N . ARG A 1 84 ? 27.515 24.016 -13.502 1.00 95.25 84 ARG A N 1
ATOM 686 C CA . ARG A 1 84 ? 26.721 24.111 -14.741 1.00 95.25 84 ARG A CA 1
ATOM 687 C C . ARG A 1 84 ? 26.854 22.913 -15.685 1.00 95.25 84 ARG A C 1
ATOM 689 O O . ARG A 1 84 ? 26.604 23.017 -16.884 1.00 95.25 84 ARG A O 1
ATOM 696 N N . LEU A 1 85 ? 27.246 21.752 -15.156 1.00 95.69 85 LEU A N 1
ATOM 697 C CA . LEU A 1 85 ? 27.261 20.513 -15.933 1.00 95.69 85 LEU A CA 1
ATOM 698 C C . LEU A 1 85 ? 25.856 19.914 -15.955 1.00 95.69 85 LEU A C 1
ATOM 700 O O . LEU A 1 85 ? 25.266 19.690 -14.899 1.00 95.69 85 LEU A O 1
ATOM 704 N N . LYS A 1 86 ? 25.346 19.609 -17.151 1.00 94.31 86 LYS A N 1
ATOM 705 C CA . LYS A 1 86 ? 24.101 18.854 -17.332 1.00 94.31 86 LYS A CA 1
ATOM 706 C C . LYS A 1 86 ? 24.367 17.371 -17.088 1.00 94.31 86 LYS A C 1
ATOM 708 O O . LYS A 1 86 ? 24.836 16.662 -17.972 1.00 94.31 86 LYS A O 1
ATOM 713 N N . ILE A 1 87 ? 24.085 16.907 -15.877 1.00 95.50 87 ILE A N 1
ATOM 714 C CA . ILE A 1 87 ? 24.227 15.501 -15.500 1.00 95.50 87 ILE A CA 1
ATOM 715 C C . ILE A 1 87 ? 22.957 14.761 -15.939 1.00 95.50 87 ILE A C 1
ATOM 717 O O . ILE A 1 87 ? 21.873 15.119 -15.470 1.00 95.50 87 ILE A O 1
ATOM 721 N N . PRO A 1 88 ? 23.043 13.754 -16.825 1.00 94.75 88 PRO A N 1
ATOM 722 C CA . PRO A 1 88 ? 21.869 13.008 -17.255 1.00 94.75 88 PRO A CA 1
ATOM 723 C C . PRO A 1 88 ? 21.326 12.158 -16.102 1.00 94.75 88 PRO A C 1
ATOM 725 O O . PRO A 1 88 ? 22.079 11.512 -15.375 1.00 94.75 88 PRO A O 1
ATOM 728 N N . LYS A 1 89 ? 20.002 12.126 -15.953 1.00 94.19 89 LYS A N 1
ATOM 729 C CA . LYS A 1 89 ? 19.310 11.222 -15.025 1.00 94.19 89 LYS A CA 1
ATOM 730 C C . LYS A 1 89 ? 19.433 9.767 -15.469 1.00 94.19 89 LYS A C 1
ATOM 732 O O . LYS A 1 89 ? 19.469 8.881 -14.622 1.00 94.19 89 LYS A O 1
ATOM 737 N N . ILE A 1 90 ? 19.479 9.538 -16.782 1.00 94.81 90 ILE A N 1
ATOM 738 C CA . ILE A 1 90 ? 19.664 8.230 -17.413 1.00 94.81 90 ILE A CA 1
ATOM 739 C C . ILE A 1 90 ? 20.776 8.384 -18.446 1.00 94.81 90 ILE A C 1
ATOM 741 O O . ILE A 1 90 ? 20.642 9.147 -19.400 1.00 94.81 90 ILE A O 1
ATOM 745 N N . ALA A 1 91 ? 21.889 7.683 -18.243 1.00 94.12 91 ALA A N 1
ATOM 746 C CA . ALA A 1 91 ? 22.988 7.685 -19.196 1.00 94.12 91 ALA A CA 1
ATOM 747 C C . ALA A 1 91 ? 22.655 6.766 -20.379 1.00 94.12 91 ALA A C 1
ATOM 749 O O . ALA A 1 91 ? 22.319 5.600 -20.186 1.00 94.12 91 ALA A O 1
ATOM 750 N N . THR A 1 92 ? 22.766 7.283 -21.603 1.00 94.06 92 THR A N 1
ATOM 751 C CA . THR A 1 92 ? 22.532 6.492 -22.815 1.00 94.06 92 THR A CA 1
ATOM 752 C C . THR A 1 92 ? 23.807 5.780 -23.276 1.00 94.06 92 THR A C 1
ATOM 754 O O . THR A 1 92 ? 24.870 6.417 -23.293 1.00 94.06 92 THR A O 1
ATOM 757 N N . PRO A 1 93 ? 23.729 4.515 -23.721 1.00 94.12 93 PRO A N 1
ATOM 758 C CA . PRO A 1 93 ? 24.869 3.828 -24.316 1.00 94.12 93 PRO A CA 1
ATOM 759 C C . PRO A 1 93 ? 25.305 4.480 -25.638 1.00 94.12 93 PRO A C 1
ATOM 761 O O . PRO A 1 93 ? 24.552 5.213 -26.277 1.00 94.12 93 PRO A O 1
ATOM 764 N N . ARG A 1 94 ? 26.544 4.199 -26.059 1.00 93.12 94 ARG A N 1
ATOM 765 C CA . ARG A 1 94 ? 27.153 4.714 -27.303 1.00 93.12 94 ARG A CA 1
ATOM 766 C C . ARG A 1 94 ? 27.438 3.594 -28.312 1.00 93.12 94 ARG A C 1
ATOM 768 O O . ARG A 1 94 ? 28.439 3.637 -29.025 1.00 93.12 94 ARG A O 1
ATOM 775 N N . PHE A 1 95 ? 26.599 2.559 -28.313 1.00 92.56 95 PHE A N 1
ATOM 776 C CA . PHE A 1 95 ? 26.740 1.416 -29.214 1.00 92.56 95 PHE A CA 1
ATOM 777 C C . PHE A 1 95 ? 26.451 1.816 -30.663 1.00 92.56 95 PHE A C 1
ATOM 779 O O . PHE A 1 95 ? 25.553 2.617 -30.926 1.00 92.56 95 PHE A O 1
ATOM 786 N N . HIS A 1 96 ? 27.222 1.238 -31.584 1.00 88.25 96 HIS A N 1
ATOM 787 C CA . HIS A 1 96 ? 27.045 1.399 -33.031 1.00 88.25 96 HIS A CA 1
ATOM 788 C C . HIS A 1 96 ? 26.682 0.066 -33.702 1.00 88.25 96 HIS A C 1
ATOM 790 O O . HIS A 1 96 ? 25.949 0.063 -34.687 1.00 88.25 96 HIS A O 1
ATOM 796 N N . ASP A 1 97 ? 27.169 -1.052 -33.155 1.00 93.81 97 ASP A N 1
ATOM 797 C CA . ASP A 1 97 ? 26.862 -2.398 -33.631 1.00 93.81 97 ASP A CA 1
ATOM 798 C C . ASP A 1 97 ? 25.425 -2.813 -33.276 1.00 93.81 97 ASP A C 1
ATOM 800 O O . ASP A 1 97 ? 24.968 -2.620 -32.147 1.00 93.81 97 ASP A O 1
ATOM 804 N N . TRP A 1 98 ? 24.712 -3.403 -34.241 1.00 94.06 98 TRP A N 1
ATOM 805 C CA . TRP A 1 98 ? 23.329 -3.853 -34.048 1.00 94.06 98 TRP A CA 1
ATOM 806 C C . TRP A 1 98 ? 23.234 -4.993 -33.039 1.00 94.06 98 TRP A C 1
ATOM 808 O O . TRP A 1 98 ? 22.275 -5.045 -32.272 1.00 94.06 98 TRP A O 1
ATOM 818 N N . GLY A 1 99 ? 24.230 -5.880 -33.002 1.00 95.44 99 GLY A N 1
ATOM 819 C CA . GLY A 1 99 ? 24.290 -6.969 -32.036 1.00 95.44 99 GLY A CA 1
ATOM 820 C C . GLY A 1 99 ? 24.391 -6.453 -30.603 1.00 95.44 99 GLY A C 1
ATOM 821 O O . GLY A 1 99 ? 23.650 -6.918 -29.739 1.00 95.44 99 GLY A O 1
ATOM 822 N N . ASP A 1 100 ? 25.245 -5.460 -30.354 1.00 96.38 100 ASP A N 1
ATOM 823 C CA . ASP A 1 100 ? 25.374 -4.830 -29.034 1.00 96.38 100 ASP A CA 1
ATOM 824 C C . ASP A 1 100 ? 24.110 -4.065 -28.623 1.00 96.38 100 ASP A C 1
ATOM 826 O O . ASP A 1 100 ? 23.669 -4.186 -27.478 1.00 96.38 100 ASP A O 1
ATOM 830 N N . ILE A 1 101 ? 23.491 -3.331 -29.557 1.00 96.12 101 ILE A N 1
ATOM 831 C CA . ILE A 1 101 ? 22.221 -2.627 -29.320 1.00 96.12 101 ILE A CA 1
ATOM 832 C C . ILE A 1 101 ? 21.136 -3.618 -28.892 1.00 96.12 101 ILE A C 1
ATOM 834 O O . ILE A 1 101 ? 20.504 -3.432 -27.852 1.00 96.12 101 ILE A O 1
ATOM 838 N N . VAL A 1 102 ? 20.942 -4.688 -29.667 1.00 96.12 102 VAL A N 1
ATOM 839 C CA . VAL A 1 102 ? 19.914 -5.700 -29.396 1.00 96.12 102 VAL A CA 1
ATOM 840 C C . VAL A 1 102 ? 20.210 -6.434 -28.095 1.00 96.12 102 VAL A C 1
ATOM 842 O O . VAL A 1 102 ? 19.321 -6.560 -27.256 1.00 96.12 102 VAL A O 1
ATOM 845 N N . ARG A 1 103 ? 21.458 -6.868 -27.877 1.00 97.19 103 ARG A N 1
ATOM 846 C CA . ARG A 1 103 ? 21.854 -7.572 -26.650 1.00 97.19 103 ARG A CA 1
ATOM 847 C C . ARG A 1 103 ? 21.557 -6.728 -25.415 1.00 97.19 103 ARG A C 1
ATOM 849 O O . ARG A 1 103 ? 20.904 -7.213 -24.495 1.00 97.19 103 ARG A O 1
ATOM 856 N N . TRP A 1 104 ? 21.988 -5.469 -25.412 1.00 97.44 104 TRP A N 1
ATOM 857 C CA . TRP A 1 104 ? 21.768 -4.576 -24.279 1.00 97.44 104 TRP A CA 1
ATOM 858 C C . TRP A 1 104 ? 20.283 -4.282 -24.061 1.00 97.44 104 TRP A C 1
ATOM 860 O O . TRP A 1 104 ? 19.781 -4.394 -22.942 1.00 97.44 104 TRP A O 1
ATOM 870 N N . ALA A 1 105 ? 19.552 -3.947 -25.123 1.00 95.88 105 ALA A N 1
ATOM 871 C CA . ALA A 1 105 ? 18.152 -3.569 -25.006 1.00 95.88 105 ALA A CA 1
ATOM 872 C C . ALA A 1 105 ? 17.236 -4.757 -24.649 1.00 95.88 105 ALA A C 1
ATOM 874 O O . ALA A 1 105 ? 16.180 -4.551 -24.061 1.00 95.88 105 ALA A O 1
ATOM 875 N N . MET A 1 106 ? 17.634 -6.000 -24.936 1.00 95.31 106 MET A N 1
ATOM 876 C CA . MET A 1 106 ? 16.883 -7.191 -24.518 1.00 95.31 106 MET A CA 1
ATOM 877 C C . MET A 1 106 ? 17.240 -7.693 -23.111 1.00 95.31 106 MET A C 1
ATOM 879 O O . MET A 1 106 ? 16.441 -8.415 -22.521 1.00 95.31 106 MET A O 1
ATOM 883 N N . GLN A 1 107 ? 18.409 -7.337 -22.567 1.00 96.50 107 GLN A N 1
ATOM 884 C CA . GLN A 1 107 ? 18.871 -7.814 -21.252 1.00 96.50 107 GLN A CA 1
ATOM 885 C C . GLN A 1 107 ? 18.736 -6.769 -20.143 1.00 96.50 107 GLN A C 1
ATOM 887 O O . GLN A 1 107 ? 18.387 -7.105 -19.011 1.00 96.50 107 GLN A O 1
ATOM 892 N N . GLU A 1 108 ? 19.015 -5.504 -20.445 1.00 96.69 108 GLU A N 1
ATOM 893 C CA . GLU A 1 108 ? 19.153 -4.459 -19.428 1.00 96.69 108 GLU A CA 1
ATOM 894 C C . GLU A 1 108 ? 18.233 -3.266 -19.677 1.00 96.69 108 GLU A C 1
ATOM 896 O O . GLU A 1 108 ? 17.598 -2.804 -18.733 1.00 96.69 108 GLU A O 1
ATOM 901 N N . ASN A 1 109 ? 18.106 -2.848 -20.939 1.00 96.00 109 ASN A N 1
ATOM 902 C CA . ASN A 1 109 ? 17.253 -1.769 -21.449 1.00 96.00 109 ASN A CA 1
ATOM 903 C C . ASN A 1 109 ? 17.208 -0.469 -20.609 1.00 96.00 109 ASN A C 1
ATOM 905 O O . ASN A 1 109 ? 17.846 -0.287 -19.571 1.00 96.00 109 ASN A O 1
ATOM 909 N N . PHE A 1 110 ? 16.445 0.507 -21.087 1.00 95.75 110 PHE A N 1
ATOM 910 C CA . PHE A 1 110 ? 16.130 1.695 -20.312 1.00 95.75 110 PHE A CA 1
ATOM 911 C C . PHE A 1 110 ? 15.107 1.388 -19.201 1.00 95.75 110 PHE A C 1
ATOM 913 O O . PHE A 1 110 ? 14.254 0.508 -19.364 1.00 95.75 110 PHE A O 1
ATOM 920 N N . PRO A 1 111 ? 15.131 2.134 -18.077 1.00 95.44 111 PRO A N 1
ATOM 921 C CA . PRO A 1 111 ? 14.099 2.031 -17.050 1.00 95.44 111 PRO A CA 1
ATOM 922 C C . PRO A 1 111 ? 12.693 2.194 -17.642 1.00 95.44 111 PRO A C 1
ATOM 924 O O . PRO A 1 111 ? 12.468 3.002 -18.545 1.00 95.44 111 PRO A O 1
ATOM 927 N N . GLY A 1 112 ? 11.728 1.434 -17.129 1.00 93.38 112 GLY A N 1
ATOM 928 C CA . GLY A 1 112 ? 10.351 1.421 -17.625 1.00 93.38 112 GLY A CA 1
ATOM 929 C C . GLY A 1 112 ? 10.144 0.624 -18.913 1.00 93.38 112 GLY A C 1
ATOM 930 O O . GLY A 1 112 ? 9.025 0.617 -19.429 1.00 93.38 112 GLY A O 1
ATOM 931 N N . LYS A 1 113 ? 11.174 -0.062 -19.420 1.00 93.69 113 LYS A N 1
ATOM 932 C CA . LYS A 1 113 ? 11.085 -0.938 -20.591 1.00 93.69 113 LYS A CA 1
ATOM 933 C C . LYS A 1 113 ? 11.528 -2.347 -20.252 1.00 93.69 113 LYS A C 1
ATOM 935 O O . LYS A 1 113 ? 12.427 -2.531 -19.441 1.00 93.69 113 LYS A O 1
ATOM 940 N N . PHE A 1 114 ? 10.904 -3.332 -20.890 1.00 94.69 114 PHE A N 1
ATOM 941 C CA . PHE A 1 114 ? 11.260 -4.739 -20.733 1.00 94.69 114 PHE A CA 1
ATOM 942 C C . PHE A 1 114 ? 12.761 -4.966 -21.021 1.00 94.69 114 PHE A C 1
ATOM 944 O O . PHE A 1 114 ? 13.251 -4.406 -22.003 1.00 94.69 114 PHE A O 1
ATOM 951 N N . PRO A 1 115 ? 13.485 -5.767 -20.213 1.00 96.12 115 PRO A N 1
ATOM 952 C CA . PRO A 1 115 ? 13.005 -6.598 -19.097 1.00 96.12 115 PRO A CA 1
ATOM 953 C C . PRO A 1 115 ? 12.970 -5.889 -17.728 1.00 96.12 115 PRO A C 1
ATOM 955 O O . PRO A 1 115 ? 12.885 -6.539 -16.692 1.00 96.12 115 PRO A O 1
ATOM 958 N N . TYR A 1 116 ? 12.980 -4.556 -17.710 1.00 96.62 116 TYR A N 1
ATOM 959 C CA . TYR A 1 116 ? 12.872 -3.698 -16.523 1.00 96.62 116 TYR A CA 1
ATOM 960 C C . TYR A 1 116 ? 14.050 -3.802 -15.550 1.00 96.62 116 TYR A C 1
ATOM 962 O O . TYR A 1 116 ? 13.933 -3.381 -14.398 1.00 96.62 116 TYR A O 1
ATOM 970 N N . THR A 1 117 ? 15.200 -4.297 -16.014 1.00 97.19 117 THR A N 1
ATOM 971 C CA . THR A 1 117 ? 16.420 -4.472 -15.211 1.00 97.19 117 THR A CA 1
ATOM 972 C C . THR A 1 117 ? 16.865 -3.166 -14.557 1.00 97.19 117 THR A C 1
ATOM 974 O O . THR A 1 117 ? 17.202 -3.144 -13.376 1.00 97.19 117 THR A O 1
ATOM 977 N N . ALA A 1 118 ? 16.791 -2.048 -15.283 1.00 95.62 118 ALA A N 1
ATOM 978 C CA . ALA A 1 118 ? 17.130 -0.726 -14.756 1.00 95.62 118 ALA A CA 1
ATOM 979 C C . ALA A 1 118 ? 15.996 -0.055 -13.941 1.00 95.62 118 ALA A C 1
ATOM 981 O O . ALA A 1 118 ? 16.149 1.074 -13.468 1.00 95.62 118 ALA A O 1
ATOM 982 N N . GLY A 1 119 ? 14.855 -0.731 -13.765 1.00 94.56 119 GLY A N 1
ATOM 983 C CA . GLY A 1 119 ? 13.699 -0.272 -12.997 1.00 94.56 119 GLY A CA 1
ATOM 984 C C . GLY A 1 119 ? 12.380 -0.378 -13.765 1.00 94.56 119 GLY A C 1
ATOM 985 O O . GLY A 1 119 ? 12.330 -0.250 -14.984 1.00 94.56 119 GLY A O 1
ATOM 986 N N . VAL A 1 120 ? 11.277 -0.556 -13.034 1.00 93.69 120 VAL A N 1
ATOM 987 C CA . VAL A 1 120 ? 9.925 -0.721 -13.611 1.00 93.69 120 VAL A CA 1
ATOM 988 C C . VAL A 1 120 ? 9.274 0.584 -14.080 1.00 93.69 120 VAL A C 1
ATOM 990 O O . VAL A 1 120 ? 8.289 0.554 -14.811 1.00 93.69 120 VAL A O 1
ATOM 993 N N . TYR A 1 121 ? 9.809 1.737 -13.672 1.00 90.62 121 TYR A N 1
ATOM 994 C CA . TYR A 1 121 ? 9.311 3.054 -14.071 1.00 90.62 121 TYR A CA 1
ATOM 995 C C . TYR A 1 121 ? 10.343 3.784 -14.934 1.00 90.62 121 TYR A C 1
ATOM 997 O O . TYR A 1 121 ? 11.533 3.679 -14.635 1.00 90.62 121 TYR A O 1
ATOM 1005 N N . PRO A 1 122 ? 9.911 4.593 -15.923 1.00 91.06 122 PRO A N 1
ATOM 1006 C CA . PRO A 1 122 ? 10.825 5.382 -16.748 1.00 91.06 122 PRO A CA 1
ATOM 1007 C C . PRO A 1 122 ? 11.710 6.333 -15.940 1.00 91.06 122 PRO A C 1
ATOM 1009 O O . PRO A 1 122 ? 12.887 6.488 -16.234 1.00 91.06 122 PRO A O 1
ATOM 1012 N N . PHE A 1 123 ? 11.157 6.951 -14.893 1.00 89.94 123 PHE A N 1
ATOM 1013 C CA . PHE A 1 123 ? 11.883 7.847 -13.994 1.00 89.94 123 PHE A CA 1
ATOM 1014 C C . PHE A 1 123 ? 11.433 7.645 -12.546 1.00 89.94 123 PHE A C 1
ATOM 1016 O O . PHE A 1 123 ? 10.296 7.250 -12.274 1.00 89.94 123 PHE A O 1
ATOM 1023 N N . LYS A 1 124 ? 12.315 7.977 -11.596 1.00 84.50 124 LYS A N 1
ATOM 1024 C CA . LYS A 1 124 ? 11.959 8.064 -10.171 1.00 84.50 124 LYS A CA 1
ATOM 1025 C C . LYS A 1 124 ? 10.922 9.173 -9.946 1.00 84.50 124 LYS A C 1
ATOM 1027 O O . LYS A 1 124 ? 10.929 10.192 -10.641 1.00 84.50 124 LYS A O 1
ATOM 1032 N N . ARG A 1 125 ? 10.046 8.997 -8.950 1.00 74.50 125 ARG A N 1
ATOM 1033 C CA . ARG A 1 125 ? 9.095 10.042 -8.531 1.00 74.50 125 ARG A CA 1
ATOM 1034 C C . ARG A 1 125 ? 9.858 11.252 -7.985 1.00 74.50 125 ARG A C 1
ATOM 1036 O O . ARG A 1 125 ? 10.835 11.083 -7.268 1.00 74.50 125 ARG A O 1
ATOM 1043 N N . GLN A 1 126 ? 9.401 12.459 -8.320 1.00 68.94 126 GLN A N 1
ATOM 1044 C CA . GLN A 1 126 ? 10.030 13.706 -7.859 1.00 68.94 126 GLN A CA 1
ATOM 1045 C C . GLN A 1 126 ? 9.514 14.164 -6.485 1.00 68.94 126 GLN A C 1
ATOM 1047 O O . GLN A 1 126 ? 10.262 14.768 -5.729 1.00 68.94 126 GLN A O 1
ATOM 1052 N N . ASN A 1 127 ? 8.253 13.854 -6.159 1.00 66.81 127 ASN A N 1
ATOM 1053 C CA . ASN A 1 127 ? 7.539 14.441 -5.013 1.00 66.81 127 ASN A CA 1
ATOM 1054 C C . ASN A 1 127 ? 7.290 13.453 -3.862 1.00 66.81 127 ASN A C 1
ATOM 1056 O O . ASN A 1 127 ? 6.572 13.774 -2.920 1.00 66.81 127 ASN A O 1
ATOM 1060 N N . GLU A 1 128 ? 7.825 12.235 -3.952 1.00 65.06 128 GLU A N 1
ATOM 1061 C CA . GLU A 1 128 ? 7.626 11.193 -2.946 1.00 65.06 128 GLU A CA 1
ATOM 1062 C C . GLU A 1 128 ? 8.947 10.457 -2.732 1.00 65.06 128 GLU A C 1
ATOM 1064 O O . GLU A 1 128 ? 9.358 9.647 -3.568 1.00 65.06 128 GLU A O 1
ATOM 1069 N N . ASP A 1 129 ? 9.624 10.781 -1.630 1.00 70.94 129 ASP A N 1
ATOM 1070 C CA . ASP A 1 129 ? 10.821 10.065 -1.201 1.00 70.94 129 ASP A CA 1
ATOM 1071 C C . ASP A 1 129 ? 10.448 8.600 -0.887 1.00 70.94 129 ASP A C 1
ATOM 1073 O O . ASP A 1 129 ? 9.385 8.347 -0.304 1.00 70.94 129 ASP A O 1
ATOM 1077 N N . PRO A 1 130 ? 11.263 7.604 -1.287 1.00 71.88 130 PRO A N 1
ATOM 1078 C CA . PRO A 1 130 ? 10.991 6.202 -0.982 1.00 71.88 130 PRO A CA 1
ATOM 1079 C C . PRO A 1 130 ? 10.983 5.880 0.519 1.00 71.88 130 PRO A C 1
ATOM 1081 O O . PRO A 1 130 ? 10.473 4.815 0.880 1.00 71.88 130 PRO A O 1
ATOM 1084 N N . THR A 1 131 ? 11.528 6.762 1.366 1.00 79.25 131 THR A N 1
ATOM 1085 C CA . THR A 1 131 ? 11.626 6.590 2.816 1.00 79.25 131 THR A CA 1
ATOM 1086 C C . THR A 1 131 ? 10.295 6.129 3.405 1.00 79.25 131 THR A C 1
ATOM 1088 O O . THR A 1 131 ? 9.242 6.744 3.224 1.00 79.25 131 THR A O 1
ATOM 1091 N N . ARG A 1 132 ? 10.350 5.000 4.111 1.00 81.25 132 ARG A N 1
ATOM 1092 C CA . ARG A 1 132 ? 9.217 4.414 4.821 1.00 81.25 132 ARG A CA 1
ATOM 1093 C C . ARG A 1 132 ? 9.621 4.225 6.276 1.00 81.25 132 ARG A C 1
ATOM 1095 O O . ARG A 1 132 ? 10.584 3.525 6.570 1.00 81.25 132 ARG A O 1
ATOM 1102 N N . MET A 1 133 ? 8.887 4.870 7.174 1.00 79.00 133 MET A N 1
ATOM 1103 C CA . MET A 1 133 ? 9.265 4.961 8.580 1.00 79.00 133 MET A CA 1
ATOM 1104 C C . MET A 1 133 ? 8.686 3.777 9.356 1.00 79.00 133 MET A C 1
ATOM 1106 O O . MET A 1 133 ? 7.470 3.677 9.522 1.00 79.00 133 MET A O 1
ATOM 1110 N N . PHE A 1 134 ? 9.562 2.875 9.800 1.00 87.38 134 PHE A N 1
ATOM 1111 C CA . PHE A 1 134 ? 9.210 1.712 10.613 1.00 87.38 134 PHE A CA 1
ATOM 1112 C C . PHE A 1 134 ? 9.026 2.119 12.076 1.00 87.38 134 PHE A C 1
ATOM 1114 O O . PHE A 1 134 ? 9.948 2.653 12.695 1.00 87.38 134 PHE A O 1
ATOM 1121 N N . ALA A 1 135 ? 7.834 1.896 12.624 1.00 93.06 135 ALA A N 1
ATOM 1122 C CA . ALA A 1 135 ? 7.521 2.199 14.011 1.00 93.06 135 ALA A CA 1
ATOM 1123 C C . ALA A 1 135 ? 6.496 1.218 14.595 1.00 93.06 135 ALA A C 1
ATOM 1125 O O . ALA A 1 135 ? 5.604 0.720 13.911 1.00 93.06 135 ALA A O 1
ATOM 1126 N N . GLY A 1 136 ? 6.630 0.979 15.894 1.00 93.25 136 GLY A N 1
ATOM 1127 C CA . GLY A 1 136 ? 5.731 0.156 16.690 1.00 93.25 136 GLY A CA 1
ATOM 1128 C C . GLY A 1 136 ? 6.310 0.000 18.085 1.00 93.25 136 GLY A C 1
ATOM 1129 O O . GLY A 1 136 ? 7.381 -0.576 18.246 1.00 93.25 136 GLY A O 1
ATOM 1130 N N . GLU A 1 137 ? 5.648 0.575 19.082 1.00 94.62 137 GLU A N 1
ATOM 1131 C CA . GLU A 1 137 ? 6.038 0.451 20.487 1.00 94.62 137 GLU A CA 1
ATOM 1132 C C . GLU A 1 137 ? 4.847 0.787 21.392 1.00 94.62 137 GLU A C 1
ATOM 1134 O O . GLU A 1 137 ? 4.211 1.838 21.248 1.00 94.62 137 GLU A O 1
ATOM 1139 N N . GLY A 1 138 ? 4.592 -0.065 22.381 1.00 95.00 138 GLY A N 1
ATOM 1140 C CA . GLY A 1 138 ? 3.548 0.133 23.376 1.00 95.00 138 GLY A CA 1
ATOM 1141 C C . GLY A 1 138 ? 2.145 -0.000 22.785 1.00 95.00 138 GLY A C 1
ATOM 1142 O O . GLY A 1 138 ? 1.877 -0.871 21.961 1.00 95.00 138 GLY A O 1
ATOM 1143 N N . GLY A 1 139 ? 1.233 0.861 23.235 1.00 95.19 139 GLY A N 1
ATOM 1144 C CA . GLY A 1 139 ? -0.138 0.900 22.730 1.00 95.19 139 GLY A CA 1
ATOM 1145 C C . GLY A 1 139 ? -0.299 1.698 21.426 1.00 95.19 139 GLY A C 1
ATOM 1146 O O . GLY A 1 139 ? 0.618 2.430 21.018 1.00 95.19 139 GLY A O 1
ATOM 1147 N N . PRO A 1 140 ? -1.487 1.617 20.802 1.00 96.00 140 PRO A N 1
ATOM 1148 C CA . PRO A 1 140 ? -1.812 2.311 19.559 1.00 96.00 140 PRO A CA 1
ATOM 1149 C C . PRO A 1 140 ? -1.508 3.807 19.585 1.00 96.00 140 PRO A C 1
ATOM 1151 O O . PRO A 1 140 ? -0.877 4.312 18.664 1.00 96.00 140 PRO A O 1
ATOM 1154 N N . GLU A 1 141 ? -1.868 4.517 20.656 1.00 94.81 141 GLU A N 1
ATOM 1155 C CA . GLU A 1 141 ? -1.686 5.969 20.756 1.00 94.81 141 GLU A CA 1
ATOM 1156 C C . GLU A 1 141 ? -0.208 6.389 20.832 1.00 94.81 141 GLU A C 1
ATOM 1158 O O . GLU A 1 141 ? 0.183 7.432 20.301 1.00 94.81 141 GLU A O 1
ATOM 1163 N N . ARG A 1 142 ? 0.653 5.572 21.456 1.00 94.12 142 ARG A N 1
ATOM 1164 C CA . ARG A 1 142 ? 2.103 5.836 21.494 1.00 94.12 142 ARG A CA 1
ATOM 1165 C C . ARG A 1 142 ? 2.709 5.690 20.102 1.00 94.12 142 ARG A C 1
ATOM 1167 O O . ARG A 1 142 ? 3.497 6.541 19.681 1.00 94.12 142 ARG A O 1
ATOM 1174 N N . THR A 1 143 ? 2.311 4.646 19.381 1.00 96.00 143 THR A N 1
ATOM 1175 C CA . THR A 1 143 ? 2.772 4.406 18.009 1.00 96.00 143 THR A CA 1
ATOM 1176 C C . THR A 1 143 ? 2.192 5.436 17.036 1.00 96.00 143 THR A C 1
ATOM 1178 O O . THR A 1 143 ? 2.936 5.982 16.225 1.00 96.00 143 THR A O 1
ATOM 1181 N N . ASN A 1 144 ? 0.919 5.811 17.175 1.00 96.50 144 ASN A N 1
ATOM 1182 C CA . ASN A 1 144 ? 0.289 6.884 16.405 1.00 96.50 144 ASN A CA 1
ATOM 1183 C C . ASN A 1 144 ? 1.031 8.217 16.576 1.00 96.50 144 ASN A C 1
ATOM 1185 O O . ASN A 1 144 ? 1.414 8.850 15.592 1.00 96.50 144 ASN A O 1
ATOM 1189 N N . LYS A 1 145 ? 1.341 8.604 17.821 1.00 94.06 145 LYS A N 1
ATOM 1190 C CA . LYS A 1 145 ? 2.167 9.785 18.109 1.00 94.06 145 LYS A CA 1
ATOM 1191 C C . LYS A 1 145 ? 3.526 9.715 17.413 1.00 94.06 145 LYS A C 1
ATOM 1193 O O . LYS A 1 145 ? 3.991 10.724 16.883 1.00 94.06 145 LYS A O 1
ATOM 1198 N N . ARG A 1 146 ? 4.168 8.541 17.405 1.00 94.38 146 ARG A N 1
ATOM 1199 C CA . ARG A 1 146 ? 5.432 8.342 16.688 1.00 94.38 146 ARG A CA 1
ATOM 1200 C C . ARG A 1 146 ? 5.247 8.514 15.182 1.00 94.38 146 ARG A C 1
ATOM 1202 O O . ARG A 1 146 ? 6.074 9.190 14.581 1.00 94.38 146 ARG A O 1
ATOM 1209 N N . PHE A 1 147 ? 4.190 7.965 14.585 1.00 95.88 147 PHE A N 1
ATOM 1210 C CA . PHE A 1 147 ? 3.907 8.174 13.166 1.00 95.88 147 PHE A CA 1
ATOM 1211 C C . PHE A 1 147 ? 3.755 9.658 12.840 1.00 95.88 147 PHE A C 1
ATOM 1213 O O . PHE A 1 147 ? 4.451 10.129 11.947 1.00 95.88 147 PHE A O 1
ATOM 1220 N N . HIS A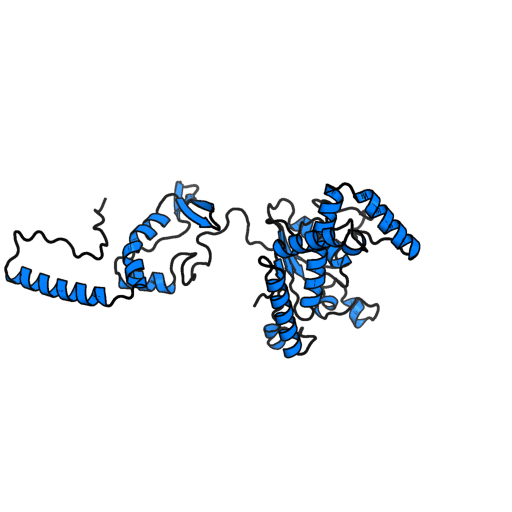 1 148 ? 2.953 10.406 13.609 1.00 94.81 148 HIS A N 1
ATOM 1221 C CA . HIS A 1 148 ? 2.766 11.851 13.397 1.00 94.81 148 HIS A CA 1
ATOM 1222 C C . HIS A 1 148 ? 4.078 12.623 13.491 1.00 94.81 148 HIS A C 1
ATOM 1224 O O . HIS A 1 148 ? 4.357 13.461 12.640 1.00 94.81 148 HIS A O 1
ATOM 1230 N N . TYR A 1 149 ? 4.918 12.293 14.474 1.00 93.38 149 TYR A N 1
ATOM 1231 C CA . TYR A 1 149 ? 6.245 12.889 14.611 1.00 93.38 149 TYR A CA 1
ATOM 1232 C C . TYR A 1 149 ? 7.148 12.601 13.400 1.00 93.38 149 TYR A C 1
ATOM 1234 O O . TYR A 1 149 ? 7.801 13.510 12.896 1.00 93.38 149 TYR A O 1
ATOM 1242 N N . LEU A 1 150 ? 7.180 11.354 12.919 1.00 92.12 150 LEU A N 1
ATOM 1243 C CA . LEU A 1 150 ? 8.057 10.945 11.817 1.00 92.12 150 LEU A CA 1
ATOM 1244 C C . LEU A 1 150 ? 7.590 11.456 10.449 1.00 92.12 150 LEU A C 1
ATOM 1246 O O . LEU A 1 150 ? 8.424 11.653 9.572 1.00 92.12 150 LEU A O 1
ATOM 1250 N N . SER A 1 151 ? 6.286 11.665 10.259 1.00 91.25 151 SER A N 1
ATOM 1251 C CA . SER A 1 151 ? 5.720 12.197 9.015 1.00 91.25 151 SER A CA 1
ATOM 1252 C C . SER A 1 151 ? 5.525 13.715 9.028 1.00 91.25 151 SER A C 1
ATOM 1254 O O . SER A 1 151 ? 5.020 14.272 8.053 1.00 91.25 151 SER A O 1
ATOM 1256 N N . TYR A 1 152 ? 5.856 14.400 10.128 1.00 89.00 152 TYR A N 1
ATOM 1257 C CA . TYR A 1 152 ? 5.568 15.823 10.276 1.00 89.00 152 TYR A CA 1
ATOM 1258 C C . TYR A 1 152 ? 6.281 16.655 9.201 1.00 89.00 152 TYR A C 1
ATOM 1260 O O . TYR A 1 152 ? 7.490 16.545 9.006 1.00 89.00 152 TYR A O 1
ATOM 1268 N N . GLY A 1 153 ? 5.522 17.496 8.493 1.00 85.69 153 GLY A N 1
ATOM 1269 C CA . GLY A 1 153 ? 6.042 18.342 7.415 1.00 85.69 153 GLY A CA 1
ATOM 1270 C C . GLY A 1 153 ? 6.362 17.607 6.107 1.00 85.69 153 GLY A C 1
ATOM 1271 O O . GLY A 1 153 ? 6.802 18.248 5.155 1.00 85.69 153 GLY A O 1
ATOM 1272 N N . MET A 1 154 ? 6.128 16.292 6.024 1.00 88.19 154 MET A N 1
ATOM 1273 C CA . MET A 1 154 ? 6.298 15.535 4.784 1.00 88.19 154 MET A CA 1
ATOM 1274 C C . MET A 1 154 ? 5.029 15.619 3.917 1.00 88.19 154 MET A C 1
ATOM 1276 O O . MET A 1 154 ? 3.921 15.497 4.439 1.00 88.19 154 MET A O 1
ATOM 1280 N N . PRO A 1 155 ? 5.152 15.780 2.585 1.00 86.88 155 PRO A N 1
ATOM 1281 C CA . PRO A 1 155 ? 3.997 15.874 1.686 1.00 86.88 155 PRO A CA 1
ATOM 1282 C C . PRO A 1 155 ? 3.239 14.545 1.514 1.00 86.88 155 PRO A C 1
ATOM 1284 O O . PRO A 1 155 ? 2.105 14.542 1.036 1.00 86.88 155 PRO A O 1
ATOM 1287 N N . ALA A 1 156 ? 3.862 13.420 1.877 1.00 88.94 156 ALA A N 1
ATOM 1288 C CA . ALA A 1 156 ? 3.280 12.086 1.814 1.00 88.94 156 ALA A CA 1
ATOM 1289 C C . ALA A 1 156 ? 3.584 11.298 3.095 1.00 88.94 156 ALA A C 1
ATOM 1291 O O . ALA A 1 156 ? 4.714 11.305 3.583 1.00 88.94 156 ALA A O 1
ATOM 1292 N N . ALA A 1 157 ? 2.583 10.587 3.613 1.00 91.81 157 ALA A N 1
ATOM 1293 C CA . ALA A 1 157 ? 2.695 9.734 4.789 1.00 91.81 157 ALA A CA 1
ATOM 1294 C C . ALA A 1 157 ? 2.896 8.271 4.363 1.00 91.81 157 ALA A C 1
ATOM 1296 O O . ALA A 1 157 ? 1.972 7.598 3.904 1.00 91.81 157 ALA A O 1
ATOM 1297 N N . ARG A 1 158 ? 4.122 7.758 4.514 1.00 92.50 158 ARG A N 1
ATOM 1298 C CA . ARG A 1 158 ? 4.479 6.361 4.211 1.00 92.50 158 ARG A CA 1
ATOM 1299 C C . ARG A 1 158 ? 4.816 5.624 5.502 1.00 92.50 158 ARG A C 1
ATOM 1301 O O . ARG A 1 158 ? 5.967 5.590 5.938 1.00 92.50 158 ARG A O 1
ATOM 1308 N N . LEU A 1 159 ? 3.790 5.047 6.117 1.00 95.44 159 LEU A N 1
ATOM 1309 C CA . LEU A 1 159 ? 3.889 4.405 7.426 1.00 95.44 159 LEU A CA 1
ATOM 1310 C C . LEU A 1 159 ? 4.325 2.942 7.280 1.00 95.44 159 LEU A C 1
ATOM 1312 O O . LEU A 1 159 ? 3.980 2.283 6.292 1.00 95.44 159 LEU A O 1
ATOM 1316 N N . SER A 1 160 ? 5.076 2.424 8.248 1.00 97.00 160 SER A N 1
ATOM 1317 C CA . SER A 1 160 ? 5.313 0.988 8.394 1.00 97.00 160 SER A CA 1
ATOM 1318 C C . SER A 1 160 ? 5.147 0.562 9.842 1.00 97.00 160 SER A C 1
ATOM 1320 O O . SER A 1 160 ? 5.850 1.055 10.720 1.00 97.00 160 SER A O 1
ATOM 1322 N N . THR A 1 161 ? 4.222 -0.360 10.069 1.00 98.25 161 THR A N 1
ATOM 1323 C CA . THR A 1 161 ? 3.796 -0.804 11.394 1.00 98.25 161 THR A CA 1
ATOM 1324 C C . THR A 1 161 ? 4.499 -2.096 11.786 1.00 98.25 161 THR A C 1
ATOM 1326 O O . THR A 1 161 ? 4.438 -3.086 11.052 1.00 98.25 161 THR A O 1
ATOM 1329 N N . ALA A 1 162 ? 5.116 -2.080 12.966 1.00 97.69 162 ALA A N 1
ATOM 1330 C CA . ALA A 1 162 ? 5.649 -3.253 13.649 1.00 97.69 162 ALA A CA 1
ATOM 1331 C C . ALA A 1 162 ? 4.698 -3.672 14.771 1.00 97.69 162 ALA A C 1
ATOM 1333 O O . ALA A 1 162 ? 4.382 -2.841 15.620 1.00 97.69 162 ALA A O 1
ATOM 1334 N N . PHE A 1 163 ? 4.264 -4.929 14.803 1.00 98.19 163 PHE A N 1
ATOM 1335 C CA . PHE A 1 163 ? 3.371 -5.445 15.846 1.00 98.19 163 PHE A CA 1
ATOM 1336 C C . PHE A 1 163 ? 4.151 -6.161 16.948 1.00 98.19 163 PHE A C 1
ATOM 1338 O O . PHE A 1 163 ? 5.228 -6.700 16.696 1.00 98.19 163 PHE A O 1
ATOM 1345 N N . ASP A 1 164 ? 3.636 -6.124 18.176 1.00 98.00 164 ASP A N 1
ATOM 1346 C CA . ASP A 1 164 ? 4.245 -6.840 19.297 1.00 98.00 164 ASP A CA 1
ATOM 1347 C C . ASP A 1 164 ? 4.120 -8.362 19.129 1.00 98.00 164 ASP A C 1
ATOM 1349 O O . ASP A 1 164 ? 3.332 -8.868 18.329 1.00 98.00 164 ASP A O 1
ATOM 1353 N N . SER A 1 165 ? 4.900 -9.124 19.899 1.00 96.69 165 SER A N 1
ATOM 1354 C CA . SER A 1 165 ? 4.872 -10.590 19.783 1.00 96.69 165 SER A CA 1
ATOM 1355 C C . SER A 1 165 ? 3.515 -11.218 20.123 1.00 96.69 165 SER A C 1
ATOM 1357 O O . SER A 1 165 ? 3.231 -12.304 19.643 1.00 96.69 165 SER A O 1
ATOM 1359 N N . VAL A 1 166 ? 2.670 -10.550 20.911 1.00 97.94 166 VAL A N 1
ATOM 1360 C CA . VAL A 1 166 ? 1.332 -11.052 21.258 1.00 97.94 166 VAL A CA 1
ATOM 1361 C C . VAL A 1 166 ? 0.420 -10.976 20.027 1.00 97.94 166 VAL A C 1
ATOM 1363 O O . VAL A 1 166 ? -0.104 -11.991 19.572 1.00 97.94 166 VAL A O 1
ATOM 1366 N N . THR A 1 167 ? 0.365 -9.804 19.390 1.00 98.12 167 THR A N 1
ATOM 1367 C CA . THR A 1 167 ? -0.381 -9.574 18.146 1.00 98.12 167 THR A CA 1
ATOM 1368 C C . THR A 1 167 ? 0.169 -10.412 16.991 1.00 98.12 167 THR A C 1
ATOM 1370 O O . THR A 1 167 ? -0.602 -10.947 16.201 1.00 98.12 167 THR A O 1
ATOM 1373 N N . LEU A 1 168 ? 1.498 -10.565 16.880 1.00 96.88 168 LEU A N 1
ATOM 1374 C CA . LEU A 1 168 ? 2.137 -11.367 15.825 1.00 96.88 168 LEU A CA 1
ATOM 1375 C C . LEU A 1 168 ? 1.696 -12.838 15.843 1.00 96.88 168 LEU A C 1
ATOM 1377 O O . LEU A 1 168 ? 1.708 -13.476 14.791 1.00 96.88 168 LEU A O 1
ATOM 1381 N N . TYR A 1 169 ? 1.290 -13.349 17.007 1.00 96.62 169 TYR A N 1
ATOM 1382 C CA . TYR A 1 169 ? 0.807 -14.717 17.194 1.00 96.62 169 TYR A CA 1
ATOM 1383 C C . TYR A 1 169 ? -0.725 -14.818 17.275 1.00 96.62 169 TYR A C 1
ATOM 1385 O O . TYR A 1 169 ? -1.251 -15.903 17.491 1.00 96.62 169 TYR A O 1
ATOM 1393 N N . GLY A 1 170 ? -1.451 -13.721 17.036 1.00 96.69 170 GLY A N 1
ATOM 1394 C CA . GLY A 1 170 ? -2.916 -13.725 16.998 1.00 96.69 170 GLY A CA 1
ATOM 1395 C C . GLY A 1 170 ? -3.570 -13.913 18.366 1.00 96.69 170 GLY A C 1
ATOM 1396 O O . GLY A 1 170 ? -4.699 -14.388 18.428 1.00 96.69 170 GLY A O 1
ATOM 1397 N N . GLU A 1 171 ? -2.860 -13.561 19.436 1.00 97.44 171 GLU A N 1
ATOM 1398 C CA . GLU A 1 171 ? -3.342 -13.661 20.811 1.00 97.44 171 GLU A CA 1
ATOM 1399 C C . GLU A 1 171 ? -3.822 -12.299 21.323 1.00 97.44 171 GLU A C 1
ATOM 1401 O O . GLU A 1 171 ? -3.325 -11.247 20.908 1.00 97.44 171 GLU A O 1
ATOM 1406 N N . ASP A 1 172 ? -4.753 -12.324 22.275 1.00 98.25 172 ASP A N 1
ATOM 1407 C CA . ASP A 1 172 ? -5.180 -11.130 23.000 1.00 98.25 172 ASP A CA 1
ATOM 1408 C C . ASP A 1 172 ? -4.232 -10.829 24.183 1.00 98.25 172 ASP A C 1
ATOM 1410 O O . ASP A 1 172 ? -3.656 -11.740 24.789 1.00 98.25 172 ASP A O 1
ATOM 1414 N N . PRO A 1 173 ? -4.062 -9.550 24.570 1.00 97.81 173 PRO A N 1
ATOM 1415 C CA . PRO A 1 173 ? -3.314 -9.181 25.765 1.00 97.81 173 PRO A CA 1
ATOM 1416 C C . PRO A 1 173 ? -3.983 -9.734 27.033 1.00 97.81 173 PRO A C 1
ATOM 1418 O O . PRO A 1 173 ? -5.152 -9.463 27.304 1.00 97.81 173 PRO A O 1
ATOM 1421 N N . ASP A 1 174 ? -3.211 -10.431 27.868 1.00 97.88 174 ASP A N 1
ATOM 1422 C CA . ASP A 1 174 ? -3.684 -11.070 29.101 1.00 97.88 174 ASP A CA 1
ATOM 1423 C C . ASP A 1 174 ? -2.779 -10.718 30.301 1.00 97.88 174 ASP A C 1
ATOM 1425 O O . ASP A 1 174 ? -1.615 -10.342 30.154 1.00 97.88 174 ASP A O 1
ATOM 1429 N N . ARG A 1 175 ? -3.315 -10.850 31.520 1.00 97.62 175 ARG A N 1
ATOM 1430 C CA . ARG A 1 175 ? -2.568 -10.735 32.784 1.00 97.62 175 ARG A CA 1
ATOM 1431 C C . ARG A 1 175 ? -1.645 -11.927 33.038 1.00 97.62 175 ARG A C 1
ATOM 1433 O O . ARG A 1 175 ? -0.779 -11.837 33.910 1.00 97.62 175 ARG A O 1
ATOM 1440 N N . ARG A 1 176 ? -1.836 -13.043 32.331 1.00 97.62 176 ARG A N 1
ATOM 1441 C CA . ARG A 1 176 ? -0.994 -14.235 32.424 1.00 97.62 176 ARG A CA 1
ATOM 1442 C C . ARG A 1 176 ? 0.474 -13.846 32.166 1.00 97.62 176 ARG A C 1
ATOM 1444 O O . ARG A 1 176 ? 0.746 -13.180 31.168 1.00 97.62 176 ARG A O 1
ATOM 1451 N N . PRO A 1 177 ? 1.431 -14.195 33.050 1.00 96.81 177 PRO A N 1
ATOM 1452 C CA . PRO A 1 177 ? 2.792 -13.646 32.985 1.00 96.81 177 PRO A CA 1
ATOM 1453 C C . PRO A 1 177 ? 3.563 -13.910 31.683 1.00 96.81 177 PRO A C 1
ATOM 1455 O O . PRO A 1 177 ? 4.414 -13.107 31.304 1.00 96.81 177 PRO A O 1
ATOM 1458 N N . ASP A 1 178 ? 3.271 -15.016 31.001 1.00 95.25 178 ASP A N 1
ATOM 1459 C CA . ASP A 1 178 ? 3.846 -15.382 29.703 1.00 95.25 178 ASP A CA 1
ATOM 1460 C C . ASP A 1 178 ? 3.432 -14.430 28.569 1.00 95.25 178 ASP A C 1
ATOM 1462 O O . ASP A 1 178 ? 4.219 -14.226 27.644 1.00 95.25 178 ASP A O 1
ATOM 1466 N N . ILE A 1 179 ? 2.244 -13.822 28.664 1.00 97.69 179 ILE A N 1
ATOM 1467 C CA . ILE A 1 179 ? 1.725 -12.814 27.730 1.00 97.69 179 ILE A CA 1
ATOM 1468 C C . ILE A 1 179 ? 2.058 -11.410 28.238 1.00 97.69 179 ILE A C 1
ATOM 1470 O O . ILE A 1 179 ? 2.645 -10.612 27.509 1.00 97.69 179 ILE A O 1
ATOM 1474 N N . TYR A 1 180 ? 1.749 -11.116 29.504 1.00 98.12 180 TYR A N 1
ATOM 1475 C CA . TYR A 1 180 ? 1.794 -9.765 30.069 1.00 98.12 180 TYR A CA 1
ATOM 1476 C C . TYR A 1 180 ? 3.145 -9.067 29.874 1.00 98.12 180 TYR A C 1
ATOM 1478 O O . TYR A 1 180 ? 3.200 -7.902 29.485 1.00 98.12 180 TYR A O 1
ATOM 1486 N N . GLY A 1 181 ? 4.252 -9.789 30.081 1.00 97.19 181 GLY A N 1
ATOM 1487 C CA . GLY A 1 181 ? 5.606 -9.245 29.924 1.00 97.19 181 GLY A CA 1
ATOM 1488 C C . GLY A 1 181 ? 6.011 -8.920 28.480 1.00 97.19 181 GLY A C 1
ATOM 1489 O O . GLY A 1 181 ? 7.089 -8.369 28.263 1.00 97.19 181 GLY A O 1
ATOM 1490 N N . LYS A 1 182 ? 5.186 -9.270 27.489 1.00 97.69 182 LYS A N 1
ATOM 1491 C CA . LYS A 1 182 ? 5.457 -9.093 26.056 1.00 97.69 182 LYS A CA 1
ATOM 1492 C C . LYS A 1 182 ? 4.582 -8.024 25.398 1.00 97.69 182 LYS A C 1
ATOM 1494 O O . LYS A 1 182 ? 4.916 -7.587 24.298 1.00 97.69 182 LYS A O 1
ATOM 1499 N N . ILE A 1 183 ? 3.498 -7.610 26.055 1.00 98.19 183 ILE A N 1
ATOM 1500 C CA . ILE A 1 183 ? 2.520 -6.661 25.510 1.00 98.19 183 ILE A CA 1
ATOM 1501 C C . ILE A 1 183 ? 3.203 -5.321 25.208 1.00 98.19 183 ILE A C 1
ATOM 1503 O O . ILE A 1 183 ? 3.780 -4.690 26.094 1.00 98.19 183 ILE A O 1
ATOM 1507 N N . GLY A 1 184 ? 3.129 -4.877 23.954 1.00 96.31 184 GLY A N 1
ATOM 1508 C CA . GLY A 1 184 ? 3.693 -3.610 23.483 1.00 96.31 184 GLY A CA 1
ATOM 1509 C C . GLY A 1 184 ? 5.226 -3.561 23.434 1.00 96.31 184 GLY A C 1
ATOM 1510 O O . GLY A 1 184 ? 5.797 -2.499 23.174 1.00 96.31 184 GLY A O 1
ATOM 1511 N N . ASN A 1 185 ? 5.909 -4.682 23.680 1.00 96.25 185 ASN A N 1
ATOM 1512 C CA . ASN A 1 185 ? 7.357 -4.788 23.534 1.00 96.25 185 ASN A CA 1
ATOM 1513 C C . ASN A 1 185 ? 7.713 -5.181 22.096 1.00 96.25 185 ASN A C 1
ATOM 1515 O O . ASN A 1 185 ? 7.086 -6.060 21.508 1.00 96.25 185 ASN A O 1
ATOM 1519 N N . ALA A 1 186 ? 8.748 -4.538 21.544 1.00 95.06 186 ALA A N 1
ATOM 1520 C CA . ALA A 1 186 ? 9.228 -4.736 20.168 1.00 95.06 186 ALA A CA 1
ATOM 1521 C C . ALA A 1 186 ? 8.186 -4.480 19.054 1.00 95.06 186 ALA A C 1
ATOM 1523 O O . ALA A 1 186 ? 8.434 -4.804 17.895 1.00 95.06 186 ALA A O 1
ATOM 1524 N N . GLY A 1 187 ? 7.051 -3.868 19.388 1.00 97.75 187 GLY A N 1
ATOM 1525 C CA . GLY A 1 187 ? 5.996 -3.534 18.444 1.00 97.75 187 GLY A CA 1
ATOM 1526 C C . GLY A 1 187 ? 4.780 -2.933 19.140 1.00 97.75 187 GLY A C 1
ATOM 1527 O O . GLY A 1 187 ? 4.748 -2.800 20.364 1.00 97.75 187 GLY A O 1
ATOM 1528 N N . VAL A 1 188 ? 3.787 -2.530 18.352 1.00 98.31 188 VAL A N 1
ATOM 1529 C CA . VAL A 1 188 ? 2.503 -2.048 18.861 1.00 98.31 188 VAL A CA 1
ATOM 1530 C C . VAL A 1 188 ? 1.584 -3.220 19.200 1.00 98.31 188 VAL A C 1
ATOM 1532 O O . VAL A 1 188 ? 1.486 -4.170 18.425 1.00 98.31 188 VAL A O 1
ATOM 1535 N N . SER A 1 189 ? 0.899 -3.139 20.338 1.00 98.38 189 SER A N 1
ATOM 1536 C CA . SER A 1 189 ? -0.147 -4.094 20.713 1.00 98.38 189 SER A CA 1
ATOM 1537 C C . SER A 1 189 ? -1.486 -3.688 20.093 1.00 98.38 189 SER A C 1
ATOM 1539 O O . SER A 1 189 ? -1.972 -2.583 20.351 1.00 98.38 189 SER A O 1
ATOM 1541 N N . VAL A 1 190 ? -2.061 -4.548 19.247 1.00 98.38 190 VAL A N 1
ATOM 1542 C CA . VAL A 1 190 ? -3.340 -4.319 18.555 1.00 98.38 190 VAL A CA 1
ATOM 1543 C C . VAL A 1 190 ? -4.187 -5.580 18.668 1.00 98.38 190 VAL A C 1
ATOM 1545 O O . VAL A 1 190 ? -3.916 -6.565 17.991 1.00 98.38 190 VAL A O 1
ATOM 1548 N N . ALA A 1 191 ? -5.236 -5.525 19.486 1.00 97.94 191 ALA A N 1
ATOM 1549 C CA . ALA A 1 191 ? -6.142 -6.656 19.706 1.00 97.94 191 ALA A CA 1
ATOM 1550 C C . ALA A 1 191 ? -7.539 -6.413 19.117 1.00 97.94 191 ALA A C 1
ATOM 1552 O O . ALA A 1 191 ?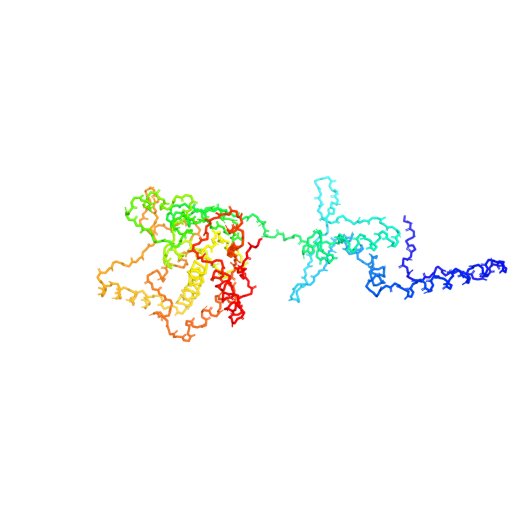 -8.292 -7.342 18.846 1.00 97.94 191 ALA A O 1
ATOM 1553 N N . THR A 1 192 ? -7.900 -5.147 18.891 1.00 97.81 192 THR A N 1
ATOM 1554 C CA . THR A 1 192 ? -9.251 -4.765 18.470 1.00 97.81 192 THR A CA 1
ATOM 1555 C C . THR A 1 192 ? -9.256 -3.831 17.261 1.00 97.81 192 THR A C 1
ATOM 1557 O O . THR A 1 192 ? -8.263 -3.182 16.924 1.00 97.81 192 THR A O 1
ATOM 1560 N N . ILE A 1 193 ? -10.426 -3.690 16.631 1.00 97.06 193 ILE A N 1
ATOM 1561 C CA . ILE A 1 193 ? -10.645 -2.693 15.572 1.00 97.06 193 ILE A CA 1
ATOM 1562 C C . ILE A 1 193 ? -10.415 -1.269 16.108 1.00 97.06 193 ILE A C 1
ATOM 1564 O O . ILE A 1 193 ? -9.849 -0.435 15.402 1.00 97.06 193 ILE A O 1
ATOM 1568 N N . ASP A 1 194 ? -10.806 -0.978 17.353 1.00 97.44 194 ASP A N 1
ATOM 1569 C CA . ASP A 1 194 ? -10.586 0.342 17.956 1.00 97.44 194 ASP A CA 1
ATOM 1570 C C . ASP A 1 194 ? -9.099 0.650 18.166 1.00 97.44 194 ASP A C 1
ATOM 1572 O O . ASP A 1 194 ? -8.691 1.809 18.064 1.00 97.44 194 ASP A O 1
ATOM 1576 N N . ASP A 1 195 ? -8.267 -0.368 18.394 1.00 98.12 195 ASP A N 1
ATOM 1577 C CA . ASP A 1 195 ? -6.815 -0.198 18.432 1.00 98.12 195 ASP A CA 1
ATOM 1578 C C . ASP A 1 195 ? -6.271 0.181 17.053 1.00 98.12 195 ASP A C 1
ATOM 1580 O O . ASP A 1 195 ? -5.473 1.111 16.949 1.00 98.12 195 ASP A O 1
ATOM 1584 N N . ALA A 1 196 ? -6.760 -0.444 15.977 1.00 98.19 196 ALA A N 1
ATOM 1585 C CA . ALA A 1 196 ? -6.407 -0.045 14.614 1.00 98.19 196 ALA A CA 1
ATOM 1586 C C . ALA A 1 196 ? -6.881 1.384 14.282 1.00 98.19 196 ALA A C 1
ATOM 1588 O O . ALA A 1 196 ? -6.130 2.155 13.679 1.00 98.19 196 ALA A O 1
ATOM 1589 N N . LYS A 1 197 ? -8.085 1.779 14.724 1.00 98.44 197 LYS A N 1
ATOM 1590 C CA . LYS A 1 197 ? -8.592 3.155 14.569 1.00 98.44 197 LYS A CA 1
ATOM 1591 C C . LYS A 1 197 ? -7.679 4.173 15.244 1.00 98.44 197 LYS A C 1
ATOM 1593 O O . LYS A 1 197 ? -7.281 5.140 14.603 1.00 98.44 197 LYS A O 1
ATOM 1598 N N . LYS A 1 198 ? -7.297 3.941 16.504 1.00 97.69 198 LYS A N 1
ATOM 1599 C CA . LYS A 1 198 ? -6.361 4.810 17.243 1.00 97.69 198 LYS A CA 1
ATOM 1600 C C . LYS A 1 198 ? -4.967 4.817 16.625 1.00 97.69 198 LYS A C 1
ATOM 1602 O O . LYS A 1 198 ? -4.316 5.854 16.590 1.00 97.69 198 LYS A O 1
ATOM 1607 N N . LEU A 1 199 ? -4.494 3.667 16.148 1.00 97.81 199 LEU A N 1
ATOM 1608 C CA . LEU A 1 199 ? -3.166 3.536 15.556 1.00 97.81 199 LEU A CA 1
ATOM 1609 C C . LEU A 1 199 ? -3.012 4.429 14.321 1.00 97.81 199 LEU A C 1
ATOM 1611 O O . LEU A 1 199 ? -1.975 5.072 14.148 1.00 97.81 199 LEU A O 1
ATOM 1615 N N . TYR A 1 200 ? -4.054 4.510 13.495 1.00 98.25 200 TYR A N 1
ATOM 1616 C CA . TYR A 1 200 ? -4.030 5.239 12.226 1.00 98.25 200 TYR A CA 1
ATOM 1617 C C . TYR A 1 200 ? -4.847 6.539 12.229 1.00 98.25 200 TYR A C 1
ATOM 1619 O O . TYR A 1 200 ? -4.990 7.177 11.185 1.00 98.25 200 TYR A O 1
ATOM 1627 N N . SER A 1 201 ? -5.359 6.978 13.380 1.00 97.94 201 SER A N 1
ATOM 1628 C CA . SER A 1 201 ? -6.109 8.229 13.475 1.00 97.94 201 SER A CA 1
ATOM 1629 C C . SER A 1 201 ? -5.245 9.436 13.099 1.00 97.94 201 SER A C 1
ATOM 1631 O O . SER A 1 201 ? -4.026 9.473 13.302 1.00 97.94 201 SER A O 1
ATOM 1633 N N . GLY A 1 202 ? -5.879 10.437 12.496 1.00 96.88 202 GLY A N 1
ATOM 1634 C CA . GLY A 1 202 ? -5.207 11.619 11.964 1.00 96.88 202 GLY A CA 1
ATOM 1635 C C . GLY A 1 202 ? -4.510 11.406 10.616 1.00 96.88 202 GLY A C 1
ATOM 1636 O O . GLY A 1 202 ? -4.120 12.393 9.997 1.00 96.88 202 GLY A O 1
ATOM 1637 N N . PHE A 1 203 ? -4.393 10.164 10.134 1.00 97.50 203 PHE A N 1
ATOM 1638 C CA . PHE A 1 203 ? -3.941 9.844 8.782 1.00 97.50 203 PHE A CA 1
ATOM 1639 C C . PHE A 1 203 ? -5.131 9.432 7.929 1.00 97.50 203 PHE A C 1
ATOM 1641 O O . PHE A 1 203 ? -5.800 8.453 8.238 1.00 97.50 203 PHE A O 1
ATOM 1648 N N . ASP A 1 204 ? -5.381 10.154 6.841 1.00 97.88 204 ASP A N 1
ATOM 1649 C CA . ASP A 1 204 ? -6.392 9.751 5.867 1.00 97.88 204 ASP A CA 1
ATOM 1650 C C . ASP A 1 204 ? -5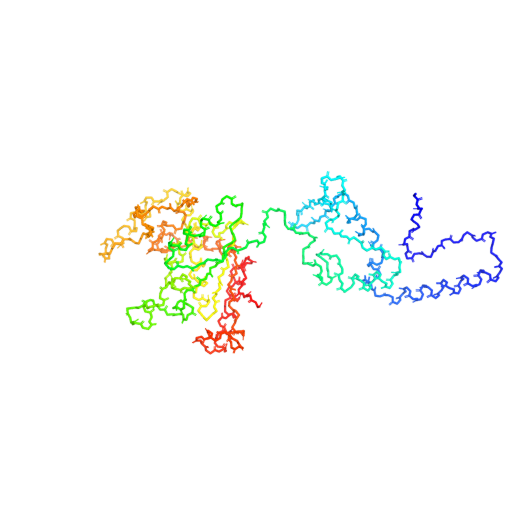.899 8.525 5.083 1.00 97.88 204 ASP A C 1
ATOM 1652 O O . ASP A 1 204 ? -5.047 8.657 4.202 1.00 97.88 204 ASP A O 1
ATOM 1656 N N . LEU A 1 205 ? -6.424 7.342 5.413 1.00 98.31 205 LEU A N 1
ATOM 1657 C CA . LEU A 1 205 ? -6.020 6.056 4.829 1.00 98.31 205 LEU A CA 1
ATOM 1658 C C . LEU A 1 205 ? -6.410 5.899 3.351 1.00 98.31 205 LEU A C 1
ATOM 1660 O O . LEU A 1 205 ? -5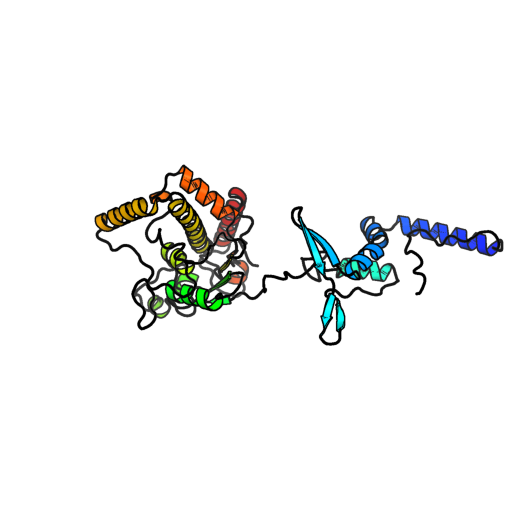.838 5.061 2.648 1.00 98.31 205 LEU A O 1
ATOM 1664 N N . CYS A 1 206 ? -7.355 6.712 2.879 1.00 98.06 206 CYS A N 1
ATOM 1665 C CA . CYS A 1 206 ? -7.841 6.716 1.500 1.00 98.06 206 CYS A CA 1
ATOM 1666 C C . CYS A 1 206 ? -7.219 7.849 0.665 1.00 98.06 206 CYS A C 1
ATOM 1668 O O . CYS A 1 206 ? -7.438 7.931 -0.547 1.00 98.06 206 CYS A O 1
ATOM 1670 N N . ALA A 1 207 ? -6.408 8.721 1.278 1.00 96.94 207 ALA A N 1
ATOM 1671 C CA . ALA A 1 207 ? -5.723 9.782 0.556 1.00 96.94 207 ALA A CA 1
ATOM 1672 C C . ALA A 1 207 ? -4.645 9.222 -0.393 1.00 96.94 207 ALA A C 1
ATOM 1674 O O . ALA A 1 207 ? -3.870 8.332 -0.030 1.00 96.94 207 ALA A O 1
ATOM 1675 N N . PRO A 1 208 ? -4.475 9.807 -1.594 1.00 94.12 208 PRO A N 1
ATOM 1676 C CA . PRO A 1 208 ? -3.434 9.400 -2.538 1.00 94.12 208 PRO A CA 1
ATOM 1677 C C . PRO A 1 208 ? -2.009 9.722 -2.055 1.00 94.12 208 PRO A C 1
ATOM 1679 O O . PRO A 1 208 ? -1.042 9.338 -2.708 1.00 94.12 208 PRO A O 1
ATOM 1682 N N . THR A 1 209 ? -1.844 10.429 -0.944 1.00 93.25 209 THR A N 1
ATOM 1683 C CA . THR A 1 209 ? -0.545 10.740 -0.334 1.00 93.25 209 THR A CA 1
ATOM 1684 C C . THR A 1 209 ? -0.259 9.903 0.910 1.00 93.25 209 THR A C 1
ATOM 1686 O O . THR A 1 209 ? 0.816 10.041 1.487 1.00 93.25 209 THR A O 1
ATOM 1689 N N . THR A 1 210 ? -1.161 9.000 1.299 1.00 95.38 210 THR A N 1
ATOM 1690 C CA . THR A 1 210 ? -0.983 8.106 2.448 1.00 95.38 210 THR A CA 1
ATOM 1691 C C . THR A 1 210 ? -0.823 6.668 1.966 1.00 95.38 210 THR A C 1
ATOM 1693 O O . THR A 1 210 ? -1.516 6.222 1.055 1.00 95.38 210 THR A O 1
ATOM 1696 N N . SER A 1 211 ? 0.107 5.916 2.555 1.00 96.25 211 SER A N 1
ATOM 1697 C CA . SER A 1 211 ? 0.167 4.461 2.393 1.00 96.25 211 SER A CA 1
ATOM 1698 C C . SER A 1 211 ? 0.719 3.789 3.642 1.00 96.25 211 SER A C 1
ATOM 1700 O O . SER A 1 211 ? 1.739 4.223 4.186 1.00 96.25 211 SER A O 1
ATOM 1702 N N . VAL A 1 212 ? 0.091 2.693 4.058 1.00 97.69 212 VAL A N 1
ATOM 1703 C CA . VAL A 1 212 ? 0.470 1.958 5.272 1.00 97.69 212 VAL A CA 1
ATOM 1704 C C . VAL A 1 212 ? 1.001 0.578 4.910 1.00 97.69 212 VAL A C 1
ATOM 1706 O O . VAL A 1 212 ? 0.365 -0.160 4.168 1.00 97.69 212 VAL A O 1
ATOM 1709 N N . SER A 1 213 ? 2.175 0.231 5.427 1.00 97.81 213 SER A N 1
ATOM 1710 C CA . SER A 1 213 ? 2.730 -1.121 5.358 1.00 97.81 213 SER A CA 1
ATOM 1711 C C . SER A 1 213 ? 2.587 -1.796 6.716 1.00 97.81 213 SER A C 1
ATOM 1713 O O . SER A 1 213 ? 2.897 -1.179 7.730 1.00 97.81 213 SER A O 1
ATOM 1715 N N . MET A 1 214 ? 2.143 -3.047 6.754 1.00 97.94 214 MET A N 1
ATOM 1716 C CA . MET A 1 214 ? 1.942 -3.811 7.986 1.00 97.94 214 MET A CA 1
ATOM 1717 C C . MET A 1 214 ? 2.771 -5.097 7.948 1.00 97.94 214 MET A C 1
ATOM 1719 O O . MET A 1 214 ? 2.508 -5.985 7.135 1.00 97.94 214 MET A O 1
ATOM 1723 N N . THR A 1 215 ? 3.767 -5.201 8.832 1.00 95.50 215 THR A N 1
ATOM 1724 C CA . THR A 1 215 ? 4.640 -6.379 8.949 1.00 95.50 215 THR A CA 1
ATOM 1725 C C . THR A 1 215 ? 3.989 -7.418 9.861 1.00 95.50 215 THR A C 1
ATOM 1727 O O . THR A 1 215 ? 4.263 -7.478 11.056 1.00 95.50 215 THR A O 1
ATOM 1730 N N . ILE A 1 216 ? 3.082 -8.207 9.286 1.00 95.88 216 ILE A N 1
ATOM 1731 C CA . ILE A 1 216 ? 2.290 -9.245 9.957 1.00 95.88 216 ILE A CA 1
ATOM 1732 C C . ILE A 1 216 ? 2.139 -10.455 9.023 1.00 95.88 216 ILE A C 1
ATOM 1734 O O . ILE A 1 216 ? 2.006 -10.265 7.812 1.00 95.88 216 ILE A O 1
ATOM 1738 N N . ASN A 1 217 ? 2.169 -11.679 9.568 1.00 94.69 217 ASN A N 1
ATOM 1739 C CA . ASN A 1 217 ? 2.066 -12.919 8.782 1.00 94.69 217 ASN A CA 1
ATOM 1740 C C . ASN A 1 217 ? 0.910 -13.816 9.249 1.00 94.69 217 ASN A C 1
ATOM 1742 O O . ASN A 1 217 ? -0.149 -13.777 8.637 1.00 94.69 217 ASN A O 1
ATOM 1746 N N . GLY A 1 218 ? 1.073 -14.579 10.340 1.00 93.00 218 GLY A N 1
ATOM 1747 C CA . GLY A 1 218 ? 0.087 -15.568 10.804 1.00 93.00 218 GLY A CA 1
ATOM 1748 C C . GLY A 1 218 ? -1.355 -15.037 10.880 1.00 93.00 218 GLY A C 1
ATOM 1749 O O . GLY A 1 218 ? -2.221 -15.539 10.165 1.00 93.00 218 GLY A O 1
ATOM 1750 N N . PRO A 1 219 ? -1.626 -13.980 11.665 1.00 96.62 219 PRO A N 1
ATOM 1751 C CA . PRO A 1 219 ? -2.950 -13.364 11.758 1.00 96.62 219 PRO A CA 1
ATOM 1752 C C . PRO A 1 219 ? -3.148 -12.209 10.754 1.00 96.62 219 PRO A C 1
ATOM 1754 O O . PRO A 1 219 ? -3.981 -11.326 10.974 1.00 96.62 219 PRO A O 1
ATOM 1757 N N . ALA A 1 220 ? -2.392 -12.175 9.648 1.00 96.94 220 ALA A N 1
ATOM 1758 C CA . ALA A 1 220 ? -2.476 -11.099 8.659 1.00 96.94 220 ALA A CA 1
ATOM 1759 C C . ALA A 1 220 ? -3.898 -10.852 8.120 1.00 96.94 220 ALA A C 1
ATOM 1761 O O . ALA A 1 220 ? -4.267 -9.679 8.043 1.00 96.94 220 ALA A O 1
ATOM 1762 N N . PRO A 1 221 ? -4.731 -11.872 7.810 1.00 97.62 221 PRO A N 1
ATOM 1763 C CA . PRO A 1 221 ? -6.110 -11.636 7.374 1.00 97.62 221 PRO A CA 1
ATOM 1764 C C . PRO A 1 221 ? -6.956 -10.882 8.413 1.00 97.62 221 PRO A C 1
ATOM 1766 O O . PRO A 1 221 ? -7.730 -9.995 8.054 1.00 97.62 221 PRO A O 1
ATOM 1769 N N . MET A 1 222 ? -6.775 -11.175 9.706 1.00 97.50 222 MET A N 1
ATOM 1770 C CA . MET A 1 222 ? -7.511 -10.531 10.800 1.00 97.50 222 MET A CA 1
ATOM 1771 C C . MET A 1 222 ? -7.069 -9.076 10.992 1.00 97.50 222 MET A C 1
ATOM 1773 O O . MET A 1 222 ? -7.906 -8.174 11.041 1.00 97.50 222 MET A O 1
ATOM 1777 N N . ILE A 1 223 ? -5.757 -8.821 11.011 1.00 98.31 223 ILE A N 1
ATOM 1778 C CA . ILE A 1 223 ? -5.216 -7.456 11.116 1.00 98.31 223 ILE A CA 1
ATOM 1779 C C . ILE A 1 223 ? -5.559 -6.623 9.875 1.00 98.31 223 ILE A C 1
ATOM 1781 O O . ILE A 1 223 ? -5.891 -5.441 9.990 1.00 98.31 223 ILE A O 1
ATOM 1785 N N . LEU A 1 224 ? -5.558 -7.235 8.687 1.00 98.50 224 LEU A N 1
ATOM 1786 C CA . LEU A 1 224 ? -6.031 -6.593 7.464 1.00 98.50 224 LEU A CA 1
ATOM 1787 C C . LEU A 1 224 ? -7.514 -6.218 7.574 1.00 98.50 224 LEU A C 1
ATOM 1789 O O . LEU A 1 224 ? -7.881 -5.104 7.207 1.00 98.50 224 LEU A O 1
ATOM 1793 N N . ALA A 1 225 ? -8.360 -7.092 8.123 1.00 98.44 225 ALA A N 1
ATOM 1794 C CA . ALA A 1 225 ? -9.765 -6.774 8.355 1.00 98.44 225 ALA A CA 1
ATOM 1795 C C . ALA A 1 225 ? -9.931 -5.586 9.319 1.00 98.44 225 ALA A C 1
ATOM 1797 O O . ALA A 1 225 ? -10.756 -4.708 9.056 1.00 98.44 225 ALA A O 1
ATOM 1798 N N . PHE A 1 226 ? -9.130 -5.500 10.387 1.00 98.69 226 PHE A N 1
ATOM 1799 C CA . PHE A 1 226 ? -9.140 -4.341 11.289 1.00 98.69 226 PHE A CA 1
ATOM 1800 C C . PHE A 1 226 ? -8.737 -3.054 10.564 1.00 98.69 226 PHE A C 1
ATOM 1802 O O . PHE A 1 226 ? -9.428 -2.042 10.676 1.00 98.69 226 PHE A O 1
ATOM 1809 N N . PHE A 1 227 ? -7.665 -3.102 9.771 1.00 98.75 227 PHE A N 1
ATOM 1810 C CA . PHE A 1 227 ? -7.192 -1.964 8.986 1.00 98.75 227 PHE A CA 1
ATOM 1811 C C . PHE A 1 227 ? -8.232 -1.479 7.966 1.00 98.75 227 PHE A C 1
ATOM 1813 O O . PHE A 1 227 ? -8.517 -0.284 7.894 1.00 98.75 227 PHE A O 1
ATOM 1820 N N . LEU A 1 228 ? -8.836 -2.396 7.202 1.00 98.69 228 LEU A N 1
ATOM 1821 C CA . LEU A 1 228 ? -9.859 -2.046 6.217 1.00 98.69 228 LEU A CA 1
ATOM 1822 C C . LEU A 1 228 ? -11.097 -1.449 6.894 1.00 98.69 228 LEU A C 1
ATOM 1824 O O . LEU A 1 228 ? -11.618 -0.452 6.408 1.00 98.69 228 LEU A O 1
ATOM 1828 N N . ASN A 1 229 ? -11.537 -1.986 8.037 1.00 98.75 229 ASN A N 1
ATOM 1829 C CA . ASN A 1 229 ? -12.650 -1.396 8.789 1.00 98.75 229 ASN A CA 1
ATOM 1830 C C . ASN A 1 229 ? -12.307 -0.012 9.353 1.00 98.75 229 ASN A C 1
ATOM 1832 O O . ASN A 1 229 ? -13.152 0.875 9.303 1.00 98.75 229 ASN A O 1
ATOM 1836 N N . ALA A 1 230 ? -11.073 0.220 9.809 1.00 98.75 230 ALA A N 1
ATOM 1837 C CA . ALA A 1 230 ? -10.637 1.557 10.209 1.00 98.75 230 ALA A CA 1
ATOM 1838 C C . ALA A 1 230 ? -10.688 2.553 9.033 1.00 98.75 230 ALA A C 1
ATOM 1840 O O . ALA A 1 230 ? -11.149 3.678 9.209 1.00 98.75 230 ALA A O 1
ATOM 1841 N N . ALA A 1 231 ? -10.285 2.142 7.824 1.00 98.75 231 ALA A N 1
ATOM 1842 C CA . ALA A 1 231 ? -10.396 2.972 6.620 1.00 98.75 231 ALA A CA 1
ATOM 1843 C C . ALA A 1 231 ? -11.861 3.239 6.218 1.00 98.75 231 ALA A C 1
ATOM 1845 O O . ALA A 1 231 ? -12.212 4.369 5.882 1.00 98.75 231 ALA A O 1
ATOM 1846 N N . ILE A 1 232 ? -12.728 2.224 6.300 1.00 98.88 232 ILE A N 1
ATOM 1847 C CA . ILE A 1 232 ? -14.171 2.357 6.043 1.00 98.88 232 ILE A CA 1
ATOM 1848 C C . ILE A 1 232 ? -14.807 3.338 7.035 1.00 98.88 232 ILE A C 1
ATOM 1850 O O . ILE A 1 232 ? -15.562 4.223 6.631 1.00 98.88 232 ILE A O 1
ATOM 1854 N N . ASP A 1 233 ? -14.475 3.224 8.320 1.00 98.81 233 ASP A N 1
ATOM 1855 C CA . ASP A 1 233 ? -15.008 4.104 9.357 1.00 98.81 233 ASP A CA 1
ATOM 1856 C C . ASP A 1 233 ? -14.477 5.542 9.222 1.00 98.81 233 ASP A C 1
ATOM 1858 O O . ASP A 1 233 ? -15.208 6.482 9.530 1.00 98.81 233 ASP A O 1
ATOM 1862 N N . GLN A 1 234 ? -13.269 5.754 8.680 1.00 98.81 234 GLN A N 1
ATOM 1863 C CA . GLN A 1 234 ? -12.810 7.096 8.299 1.00 98.81 234 GLN A CA 1
ATOM 1864 C C . GLN A 1 234 ? -13.657 7.706 7.173 1.00 98.81 234 GLN A C 1
ATOM 1866 O O . GLN A 1 234 ? -14.000 8.884 7.256 1.00 98.81 234 GLN A O 1
ATOM 1871 N N . GLU A 1 235 ? -14.029 6.941 6.141 1.00 98.81 235 GLU A N 1
ATOM 1872 C CA . GLU A 1 235 ? -14.936 7.435 5.090 1.00 98.81 235 GLU A CA 1
ATOM 1873 C C . GLU A 1 235 ? -16.342 7.720 5.637 1.00 98.81 235 GLU A C 1
ATOM 1875 O O . GLU A 1 235 ? -16.931 8.755 5.317 1.00 98.81 235 GLU A O 1
ATOM 1880 N N . CYS A 1 236 ? -16.849 6.867 6.533 1.00 98.81 236 CYS A N 1
ATOM 1881 C CA . CYS A 1 236 ? -18.107 7.115 7.240 1.00 98.81 236 CYS A CA 1
ATOM 1882 C C . CYS A 1 236 ? -18.036 8.410 8.063 1.00 98.81 236 CYS A C 1
ATOM 1884 O O . CYS A 1 236 ? -18.952 9.229 8.027 1.00 98.81 236 CYS A O 1
ATOM 1886 N N . GLU A 1 237 ? -16.935 8.631 8.781 1.00 98.62 237 GLU A N 1
ATOM 1887 C CA . GLU A 1 237 ? -16.703 9.842 9.563 1.00 98.62 237 GLU A CA 1
ATOM 1888 C C . GLU A 1 237 ? -16.639 11.101 8.686 1.00 98.62 237 GLU A C 1
ATOM 1890 O O . GLU A 1 237 ? -17.230 12.124 9.047 1.00 98.62 237 GLU A O 1
ATOM 1895 N N . LYS A 1 238 ? -15.981 11.040 7.521 1.00 98.69 238 LYS A N 1
ATOM 1896 C CA . LYS A 1 238 ? -15.978 12.145 6.547 1.00 98.69 238 LYS A CA 1
ATOM 1897 C C . LYS A 1 238 ? -17.393 12.466 6.079 1.00 98.69 238 LYS A C 1
ATOM 1899 O O . LYS A 1 238 ? -17.793 13.625 6.158 1.00 98.69 238 LYS A O 1
ATOM 1904 N N . TYR A 1 239 ? -18.175 11.453 5.700 1.00 98.62 239 TYR A N 1
ATOM 1905 C CA . TYR A 1 239 ? -19.576 11.634 5.313 1.00 98.62 239 TYR A CA 1
ATOM 1906 C C . TYR A 1 239 ? -20.402 12.282 6.435 1.00 98.62 239 TYR A C 1
ATOM 1908 O O . TYR A 1 239 ? -21.108 13.262 6.201 1.00 98.62 239 TYR A O 1
ATOM 1916 N N . ILE A 1 240 ? -20.284 11.786 7.673 1.00 98.69 240 ILE A N 1
ATOM 1917 C CA . ILE A 1 240 ? -20.995 12.331 8.842 1.00 98.69 240 ILE A CA 1
ATOM 1918 C C . ILE A 1 240 ? -20.678 13.818 9.031 1.00 98.69 240 ILE A C 1
ATOM 1920 O O . ILE A 1 240 ? -21.588 14.617 9.263 1.00 98.69 240 ILE A O 1
ATOM 1924 N N . ARG A 1 241 ? -19.402 14.203 8.903 1.00 98.31 241 ARG A N 1
ATOM 1925 C CA . ARG A 1 241 ? -18.962 15.600 9.017 1.00 98.31 241 ARG A CA 1
ATOM 1926 C C . ARG A 1 241 ? -19.486 16.457 7.860 1.00 98.31 241 ARG A C 1
ATOM 1928 O O . ARG A 1 241 ? -20.004 17.544 8.108 1.00 98.31 241 ARG A O 1
ATOM 1935 N N . GLU A 1 242 ? -19.407 15.969 6.622 1.00 98.12 242 GLU A N 1
ATOM 1936 C CA . GLU A 1 242 ? -19.903 16.661 5.421 1.00 98.12 242 GLU A CA 1
ATOM 1937 C C . GLU A 1 242 ? -21.414 16.920 5.482 1.00 98.12 242 GLU A C 1
ATOM 1939 O O . GLU A 1 242 ? -21.868 18.022 5.173 1.00 98.12 242 GLU A O 1
ATOM 1944 N N . GLN A 1 243 ? -22.187 15.938 5.952 1.00 98.19 243 GLN A N 1
ATOM 1945 C CA . GLN A 1 243 ? -23.641 16.039 6.107 1.00 98.19 243 GLN A CA 1
ATOM 1946 C C . GLN A 1 243 ? -24.077 16.701 7.423 1.00 98.19 243 GLN A C 1
ATOM 1948 O O . GLN A 1 243 ? -25.273 16.814 7.687 1.00 98.19 243 GLN A O 1
ATOM 1953 N N . ARG A 1 244 ? -23.128 17.157 8.254 1.00 97.94 244 ARG A N 1
ATOM 1954 C CA . ARG A 1 244 ? -23.383 17.803 9.555 1.00 97.94 244 ARG A CA 1
ATOM 1955 C C . ARG A 1 244 ? -24.190 16.929 10.528 1.00 97.94 244 ARG A C 1
ATOM 1957 O O . ARG A 1 244 ? -24.981 17.436 11.319 1.00 97.94 244 ARG A O 1
ATOM 1964 N N . LEU A 1 245 ? -23.963 15.617 10.499 1.00 97.94 245 LEU A N 1
ATOM 1965 C CA . LEU A 1 245 ? -24.640 14.631 11.352 1.00 97.94 245 LEU A CA 1
ATOM 1966 C C . LEU A 1 245 ? -23.887 14.346 12.664 1.00 97.94 245 LEU A C 1
ATOM 1968 O O . LEU A 1 245 ? -24.340 13.525 13.460 1.00 97.94 245 LEU A O 1
ATOM 1972 N N . THR A 1 246 ? -22.755 15.015 12.911 1.00 97.81 246 THR A N 1
ATOM 1973 C CA . THR A 1 246 ? -21.861 14.752 14.052 1.00 97.81 246 THR A CA 1
ATOM 1974 C C . THR A 1 246 ? -22.597 14.721 15.391 1.00 97.81 246 THR A C 1
ATOM 1976 O O . THR A 1 246 ? -22.520 13.718 16.089 1.00 97.81 246 THR A O 1
ATOM 1979 N N . GLU A 1 247 ? -23.381 15.753 15.726 1.00 97.44 247 GLU A N 1
ATOM 1980 C CA . GLU A 1 247 ? -24.104 15.802 17.009 1.00 97.44 247 GLU A CA 1
ATOM 1981 C C . GLU A 1 247 ? -25.118 14.662 17.166 1.00 97.44 247 GLU A C 1
ATOM 1983 O O . GLU A 1 247 ? -25.321 14.132 18.257 1.00 97.44 247 GLU A O 1
ATOM 1988 N N . GLN A 1 248 ? -25.798 14.289 16.078 1.00 97.00 248 GLN A N 1
ATOM 1989 C CA . GLN A 1 248 ? -26.768 13.199 16.100 1.00 97.00 248 GLN A CA 1
ATOM 1990 C C . GLN A 1 248 ? -26.074 11.862 16.367 1.00 97.00 248 GLN A C 1
ATOM 1992 O O . GLN A 1 248 ? -26.559 11.072 17.179 1.00 97.00 248 GLN A O 1
ATOM 1997 N N . VAL A 1 249 ? -24.942 11.623 15.702 1.00 97.38 249 VAL A N 1
ATOM 1998 C CA . VAL A 1 249 ? -24.133 10.416 15.881 1.00 97.38 249 VAL A CA 1
ATOM 1999 C C . VAL A 1 249 ? -23.535 10.370 17.285 1.00 97.38 249 VAL A C 1
ATOM 2001 O O . VAL A 1 249 ? -23.649 9.343 17.948 1.00 97.38 249 VAL A O 1
ATOM 2004 N N . GLU A 1 250 ? -22.981 11.473 17.791 1.00 96.88 250 GLU A N 1
ATOM 2005 C CA . GLU A 1 250 ? -22.445 11.536 19.154 1.00 96.88 250 GLU A CA 1
ATOM 2006 C C . GLU A 1 250 ? -23.511 11.225 20.203 1.00 96.88 250 GLU A C 1
ATOM 2008 O O . GLU A 1 250 ? -23.287 10.350 21.038 1.00 96.88 250 GLU A O 1
ATOM 2013 N N . ARG A 1 251 ? -24.705 11.829 20.103 1.00 96.38 251 ARG A N 1
ATOM 2014 C CA . ARG A 1 251 ? -25.829 11.512 21.001 1.00 96.38 251 ARG A CA 1
ATOM 2015 C C . ARG A 1 251 ? -26.196 10.030 20.965 1.00 96.38 251 ARG A C 1
ATOM 2017 O O . ARG A 1 251 ? -26.479 9.445 22.009 1.00 96.38 251 ARG A O 1
ATOM 2024 N N . ARG A 1 252 ? -26.190 9.407 19.782 1.00 95.62 252 ARG A N 1
ATOM 2025 C CA . ARG A 1 252 ? -26.481 7.973 19.628 1.00 95.62 252 ARG A CA 1
ATOM 2026 C C . ARG A 1 252 ? -25.419 7.107 20.310 1.00 95.62 252 ARG A C 1
ATOM 2028 O O . ARG A 1 252 ? -25.773 6.171 21.024 1.00 95.62 252 ARG A O 1
ATOM 2035 N N . ILE A 1 253 ? -24.139 7.433 20.131 1.00 96.06 253 ILE A N 1
ATOM 2036 C CA . ILE A 1 253 ? -23.026 6.710 20.763 1.00 96.06 253 ILE A CA 1
ATOM 2037 C C . ILE A 1 253 ? -23.069 6.885 22.287 1.00 96.06 253 ILE A C 1
ATOM 2039 O O . ILE A 1 253 ? -22.924 5.917 23.029 1.00 96.06 253 ILE A O 1
ATOM 2043 N N . GLU A 1 254 ? -23.318 8.099 22.776 1.00 95.38 254 GLU A N 1
ATOM 2044 C CA . GLU A 1 254 ? -23.465 8.373 24.208 1.00 95.38 254 GLU A CA 1
ATOM 2045 C C . GLU A 1 254 ? -24.611 7.574 24.831 1.00 95.38 254 GLU A C 1
ATOM 2047 O O . GLU A 1 254 ? -24.442 6.982 25.896 1.00 95.38 254 GLU A O 1
ATOM 2052 N N . GLN A 1 255 ? -25.768 7.519 24.166 1.00 95.75 255 GLN A N 1
ATOM 2053 C CA . GLN A 1 255 ? -26.907 6.718 24.616 1.00 95.75 255 GLN A CA 1
ATOM 2054 C C . GLN A 1 255 ? -26.570 5.225 24.672 1.00 95.75 255 GLN A C 1
ATOM 2056 O O . GLN A 1 255 ? -26.907 4.574 25.662 1.00 95.75 255 GLN A O 1
ATOM 2061 N N . LEU A 1 256 ? -25.866 4.699 23.663 1.00 95.81 256 LEU A N 1
ATOM 2062 C CA . LEU A 1 256 ? -25.403 3.311 23.640 1.00 95.81 256 LEU A CA 1
ATOM 2063 C C . LEU A 1 256 ? -24.517 3.010 24.854 1.00 95.81 256 LEU A C 1
ATOM 2065 O O . LEU A 1 256 ? -24.843 2.132 25.651 1.00 95.81 256 LEU A O 1
ATOM 2069 N N . TYR A 1 257 ? -23.447 3.775 25.055 1.00 95.94 257 TYR A N 1
ATOM 2070 C CA . TYR A 1 257 ? -22.516 3.540 26.161 1.00 95.94 257 TYR A CA 1
ATOM 2071 C C . TYR A 1 257 ? -23.155 3.753 27.536 1.00 95.94 257 TYR A C 1
ATOM 2073 O O . TYR A 1 257 ? -22.901 2.984 28.466 1.00 95.94 257 TYR A O 1
ATOM 2081 N N . ARG A 1 258 ? -24.077 4.718 27.651 1.00 96.31 258 ARG A N 1
ATOM 2082 C CA . ARG A 1 258 ? -24.896 4.899 28.854 1.00 96.31 258 ARG A CA 1
ATOM 2083 C C . ARG A 1 258 ? -25.766 3.678 29.139 1.00 96.31 258 ARG A C 1
ATOM 2085 O O . ARG A 1 258 ? -25.859 3.277 30.294 1.00 96.31 258 ARG A O 1
ATOM 2092 N N . SER A 1 259 ? -26.378 3.084 28.113 1.00 96.75 259 SER A N 1
ATOM 2093 C CA . SER A 1 259 ? -27.201 1.876 28.264 1.00 96.75 259 SER A CA 1
ATOM 2094 C C . SER A 1 259 ? -26.379 0.643 28.652 1.00 96.75 259 SER A C 1
ATOM 2096 O O . SER A 1 259 ? -26.856 -0.192 29.414 1.00 96.75 259 SER A O 1
ATOM 2098 N N . LEU A 1 260 ? -25.125 0.569 28.195 1.00 95.88 260 LEU A N 1
ATOM 2099 C CA . LEU A 1 260 ? -24.180 -0.490 28.553 1.00 95.88 260 LEU A CA 1
ATOM 2100 C C . LEU A 1 260 ? -23.562 -0.299 29.948 1.00 95.88 260 LEU A C 1
ATOM 2102 O O . LEU A 1 260 ? -22.913 -1.210 30.453 1.00 95.88 260 LEU A O 1
ATOM 2106 N N . GLY A 1 261 ? -23.722 0.876 30.568 1.00 96.44 261 GLY A N 1
ATOM 2107 C CA . GLY A 1 261 ? -23.056 1.211 31.830 1.00 96.44 261 GLY A CA 1
ATOM 2108 C C . GLY A 1 261 ? -21.529 1.301 31.705 1.00 96.44 261 GLY A C 1
ATOM 2109 O O . GLY A 1 261 ? -20.823 1.139 32.699 1.00 96.44 261 GLY A O 1
ATOM 2110 N N . LEU A 1 262 ? -21.016 1.543 30.495 1.00 94.81 262 LEU A N 1
ATOM 2111 C CA . LEU A 1 262 ? -19.587 1.587 30.186 1.00 94.81 262 LEU A CA 1
ATOM 2112 C C . LEU A 1 262 ? -19.173 2.987 29.710 1.00 94.81 262 LEU A C 1
ATOM 2114 O O . LEU A 1 262 ? -19.960 3.679 29.065 1.00 94.81 262 LEU A O 1
ATOM 2118 N N . PRO A 1 263 ? -17.933 3.427 29.981 1.00 92.50 263 PRO A N 1
ATOM 2119 C CA . PRO A 1 263 ? -17.414 4.657 29.397 1.00 92.50 263 PRO A CA 1
ATOM 2120 C C . PRO A 1 263 ? -17.145 4.475 27.898 1.00 92.50 263 PRO A C 1
ATOM 2122 O O . PRO A 1 263 ? -16.639 3.434 27.473 1.00 92.50 263 PRO A O 1
ATOM 2125 N N . ARG A 1 264 ? -17.416 5.517 27.103 1.00 91.25 264 ARG A N 1
ATOM 2126 C CA . ARG A 1 264 ? -17.043 5.548 25.683 1.00 91.25 264 ARG A CA 1
ATOM 2127 C C . ARG A 1 264 ? -15.511 5.465 25.537 1.00 91.25 264 ARG A C 1
ATOM 2129 O O . ARG A 1 264 ? -14.801 6.162 26.271 1.00 91.25 264 ARG A O 1
ATOM 2136 N N . PRO A 1 265 ? -14.983 4.662 24.598 1.00 92.00 265 PRO A N 1
ATOM 2137 C CA . PRO A 1 265 ? -13.567 4.655 24.267 1.00 92.00 265 PRO A CA 1
ATOM 2138 C C . PRO A 1 265 ? -13.093 6.031 23.798 1.00 92.00 265 PRO A C 1
ATOM 2140 O O . PRO A 1 265 ? -13.777 6.727 23.053 1.00 92.00 265 PRO A O 1
ATOM 2143 N N . VAL A 1 266 ? -11.894 6.413 24.226 1.00 91.50 266 VAL A N 1
ATOM 2144 C CA . VAL A 1 266 ? -11.258 7.683 23.860 1.00 91.50 266 VAL A CA 1
ATOM 2145 C C . VAL A 1 266 ? -9.798 7.443 23.508 1.00 91.50 266 VAL A C 1
ATOM 2147 O O . VAL A 1 266 ? -9.188 6.493 24.003 1.00 91.50 266 VAL A O 1
ATOM 2150 N N . TYR A 1 267 ? -9.234 8.325 22.686 1.00 92.81 267 TYR A N 1
ATOM 2151 C CA . TYR A 1 267 ? -7.798 8.368 22.432 1.00 92.81 267 TYR A CA 1
ATOM 2152 C C . TYR A 1 267 ? -7.061 8.821 23.700 1.00 92.81 267 TYR A C 1
ATOM 2154 O O . TYR A 1 267 ? -7.312 9.917 24.211 1.00 92.81 267 TYR A O 1
ATOM 2162 N N . ARG A 1 268 ? -6.157 7.992 24.232 1.00 87.25 268 ARG A N 1
ATOM 2163 C CA . ARG A 1 268 ? -5.390 8.316 25.445 1.00 87.25 268 ARG A CA 1
ATOM 2164 C C . ARG A 1 268 ? -3.935 8.609 25.109 1.00 87.25 268 ARG A C 1
ATOM 2166 O O . ARG A 1 268 ? -3.158 7.710 24.812 1.00 87.25 268 ARG A O 1
ATOM 2173 N N . ASN A 1 269 ? -3.533 9.870 25.229 1.00 76.94 269 ASN A N 1
ATOM 2174 C CA . ASN A 1 269 ? -2.126 10.236 25.133 1.00 76.94 269 ASN A CA 1
ATOM 2175 C C . ASN A 1 269 ? -1.409 9.876 26.442 1.00 76.94 269 ASN A C 1
ATOM 2177 O O . ASN A 1 269 ? -1.634 10.499 27.473 1.00 76.94 269 ASN A O 1
ATOM 2181 N N . ILE A 1 270 ? -0.563 8.844 26.401 1.00 68.62 270 ILE A N 1
ATOM 2182 C CA . ILE A 1 270 ? 0.143 8.297 27.578 1.00 68.62 270 ILE A CA 1
ATOM 2183 C C . ILE A 1 270 ? 1.484 9.030 27.821 1.00 68.62 270 ILE A C 1
ATOM 2185 O O . ILE A 1 270 ? 2.335 8.577 28.582 1.00 68.62 270 ILE A O 1
ATOM 2189 N N . ALA A 1 271 ? 1.735 10.166 27.163 1.00 65.25 271 ALA A N 1
ATOM 2190 C CA . ALA A 1 271 ? 2.936 10.950 27.438 1.00 65.25 271 ALA A CA 1
ATOM 2191 C C . ALA A 1 271 ? 2.860 11.602 28.829 1.00 65.25 271 ALA A C 1
ATOM 2193 O O . ALA A 1 271 ? 1.821 12.129 29.220 1.00 65.25 271 ALA A O 1
ATOM 2194 N N . ALA A 1 272 ? 3.973 11.587 29.567 1.00 54.62 272 ALA A N 1
ATOM 2195 C CA . ALA A 1 272 ? 4.053 12.212 30.884 1.00 54.62 272 ALA A CA 1
ATOM 2196 C C . ALA A 1 272 ? 3.646 13.696 30.806 1.00 54.62 272 ALA A C 1
ATOM 2198 O O . ALA A 1 272 ? 4.272 14.472 30.086 1.00 54.62 272 ALA A O 1
ATOM 2199 N N . GLY A 1 273 ? 2.589 14.066 31.536 1.00 58.34 273 GLY A N 1
ATOM 2200 C CA . GLY A 1 273 ? 2.061 15.432 31.588 1.00 58.34 273 GLY A CA 1
ATOM 2201 C C . GLY A 1 273 ? 1.050 15.806 30.497 1.00 58.34 273 GLY A C 1
ATOM 2202 O O . GLY A 1 273 ? 0.539 16.921 30.548 1.00 58.34 273 GLY A O 1
ATOM 2203 N N . ALA A 1 274 ? 0.731 14.914 29.552 1.00 64.44 274 ALA A N 1
ATOM 2204 C CA . ALA A 1 274 ? -0.313 15.166 28.558 1.00 64.44 274 ALA A CA 1
ATOM 2205 C C . ALA A 1 274 ? -1.712 15.011 29.171 1.00 64.44 274 ALA A C 1
ATOM 2207 O O . ALA A 1 274 ? -1.962 14.095 29.962 1.00 64.44 274 ALA A O 1
ATOM 2208 N N . ALA A 1 275 ? -2.640 15.889 28.790 1.00 64.06 275 ALA A N 1
ATOM 2209 C CA . ALA A 1 275 ? -4.035 15.737 29.189 1.00 64.06 275 ALA A CA 1
ATOM 2210 C C . ALA A 1 275 ? -4.667 14.538 28.460 1.00 64.06 275 ALA A C 1
ATOM 2212 O O . ALA A 1 275 ? -4.345 14.239 27.306 1.00 64.06 275 ALA A O 1
ATOM 2213 N N . ALA A 1 276 ? -5.605 13.847 29.113 1.00 64.44 276 ALA A N 1
ATOM 2214 C CA . ALA A 1 276 ? -6.392 12.817 28.441 1.00 64.44 276 ALA A CA 1
ATOM 2215 C C . ALA A 1 276 ? -7.119 13.430 27.228 1.00 64.44 276 ALA A C 1
ATOM 2217 O O . ALA A 1 276 ? -7.796 14.446 27.363 1.00 64.44 276 ALA A O 1
ATOM 2218 N N . GLY A 1 277 ? -6.963 12.823 26.048 1.00 69.12 277 GLY A N 1
ATOM 2219 C CA . GLY A 1 277 ? -7.519 13.337 24.791 1.00 69.12 277 GLY A CA 1
ATOM 2220 C C . GLY A 1 277 ? -6.641 14.346 24.040 1.00 69.12 277 GLY A C 1
ATOM 2221 O O . GLY A 1 277 ? -7.018 14.754 22.945 1.00 69.12 277 GLY A O 1
ATOM 2222 N N . GLU A 1 278 ? -5.471 14.730 24.563 1.00 84.81 278 GLU A N 1
ATOM 2223 C CA . GLU A 1 278 ? -4.542 15.607 23.842 1.00 84.81 278 GLU A CA 1
ATOM 2224 C C . GLU A 1 278 ? -3.965 14.898 22.607 1.00 84.81 278 GLU A C 1
ATOM 2226 O O . GLU A 1 278 ? -3.234 13.910 22.718 1.00 84.81 278 GLU A O 1
ATOM 2231 N N . LEU A 1 279 ? -4.284 15.406 21.418 1.00 92.00 279 LEU A N 1
ATOM 2232 C CA . LEU A 1 279 ? -3.835 14.834 20.151 1.00 92.00 279 LEU A CA 1
ATOM 2233 C C . LEU A 1 279 ? -2.393 15.263 19.824 1.00 92.00 279 LEU A C 1
ATOM 2235 O O . LEU A 1 279 ? -2.001 16.387 20.141 1.00 92.00 279 LEU A O 1
ATOM 2239 N N . PRO A 1 280 ? -1.581 14.398 19.185 1.00 91.12 280 PRO A N 1
ATOM 2240 C CA . PRO A 1 280 ? -0.226 14.766 18.793 1.00 91.12 280 PRO A CA 1
ATOM 2241 C C . PRO A 1 280 ? -0.225 15.865 17.721 1.00 91.12 280 PRO A C 1
ATOM 2243 O O . PRO A 1 280 ? -1.191 16.058 16.984 1.00 91.12 280 PRO A O 1
ATOM 2246 N N . GLN A 1 281 ? 0.889 16.588 17.609 1.00 89.75 281 GLN A N 1
ATOM 2247 C CA . GLN A 1 281 ? 1.046 17.639 16.606 1.00 89.75 281 GLN A CA 1
ATOM 2248 C C . GLN A 1 281 ? 0.817 17.092 15.185 1.00 89.75 281 GLN A C 1
ATOM 2250 O O . GLN A 1 281 ? 1.393 16.075 14.813 1.00 89.75 281 GLN A O 1
ATOM 2255 N N . GLY A 1 282 ? -0.010 17.783 14.392 1.00 88.19 282 GLY A N 1
ATOM 2256 C CA . GLY A 1 282 ? -0.386 17.364 13.034 1.00 88.19 282 GLY A CA 1
ATOM 2257 C C . GLY A 1 282 ? -1.618 16.452 12.959 1.00 88.19 282 GLY A C 1
ATOM 2258 O O . GLY A 1 282 ? -2.164 16.259 11.876 1.00 88.19 282 GLY A O 1
ATOM 2259 N N . HIS A 1 283 ? -2.118 15.953 14.090 1.00 94.75 283 HIS A N 1
ATOM 2260 C CA . HIS A 1 283 ? -3.291 15.087 14.127 1.00 94.75 283 HIS A CA 1
ATOM 2261 C C . HIS A 1 283 ? -4.597 15.893 14.007 1.00 94.75 283 HIS A C 1
ATOM 2263 O O . HIS A 1 283 ? -4.946 16.679 14.883 1.00 94.75 283 HIS A O 1
ATOM 2269 N N . ASN A 1 284 ? -5.373 15.652 12.946 1.00 94.38 284 ASN A N 1
ATOM 2270 C CA . ASN A 1 284 ? -6.599 16.408 12.624 1.00 94.38 284 ASN A CA 1
ATOM 2271 C C . ASN A 1 284 ? -7.904 15.837 13.231 1.00 94.38 284 ASN A C 1
ATOM 2273 O O . ASN A 1 284 ? -8.998 16.335 12.961 1.00 94.38 284 ASN A O 1
ATOM 2277 N N . GLY A 1 285 ? -7.806 14.756 14.005 1.00 95.81 285 GLY A N 1
ATOM 2278 C CA . GLY A 1 285 ? -8.939 14.126 14.689 1.00 95.81 285 GLY A CA 1
ATOM 2279 C C . GLY A 1 285 ? -9.722 13.119 13.842 1.00 95.81 285 GLY A C 1
ATOM 2280 O O . GLY A 1 285 ? -10.681 12.553 14.353 1.00 95.81 285 GLY A O 1
ATOM 2281 N N . LEU A 1 286 ? -9.353 12.899 12.575 1.00 98.06 286 LEU A N 1
ATOM 2282 C CA . LEU A 1 286 ? -9.977 11.890 11.714 1.00 98.06 286 LEU A CA 1
ATOM 2283 C C . LEU A 1 286 ? -9.782 10.475 12.284 1.00 98.06 286 LEU A C 1
ATOM 2285 O O . LEU A 1 286 ? -8.677 10.127 12.700 1.00 98.06 286 LEU A O 1
ATOM 2289 N N . GLY A 1 287 ? -10.827 9.650 12.246 1.00 97.12 287 GLY A N 1
ATOM 2290 C CA . GLY A 1 287 ? -10.806 8.254 12.695 1.00 97.12 287 GLY A CA 1
ATOM 2291 C C . GLY A 1 287 ? -11.111 8.078 14.183 1.00 97.12 287 GLY A C 1
ATOM 2292 O O . GLY A 1 287 ? -10.996 6.968 14.698 1.00 97.12 287 GLY A O 1
ATOM 2293 N N . LEU A 1 288 ? -11.480 9.159 14.881 1.00 97.00 288 LEU A N 1
ATOM 2294 C CA . LEU A 1 288 ? -11.799 9.135 16.310 1.00 97.00 288 LEU A CA 1
ATOM 2295 C C . LEU A 1 288 ? -13.298 9.250 16.606 1.00 97.00 288 LEU A C 1
ATOM 2297 O O . LEU A 1 288 ? -13.722 8.872 17.698 1.00 97.00 288 LEU A O 1
ATOM 2301 N N . LEU A 1 289 ? -14.113 9.739 15.661 1.00 97.50 289 LEU A N 1
ATOM 2302 C CA . LEU A 1 289 ? -15.549 9.936 15.894 1.00 97.50 289 LEU A CA 1
ATOM 2303 C C . LEU A 1 289 ? -16.252 8.602 16.155 1.00 97.50 289 LEU A C 1
ATOM 2305 O O . LEU A 1 289 ? -17.131 8.520 17.006 1.00 97.50 289 LEU A O 1
ATOM 2309 N N . LEU A 1 290 ? -15.845 7.552 15.448 1.00 97.69 290 LEU A N 1
ATOM 2310 C CA . LEU A 1 290 ? -16.442 6.223 15.550 1.00 97.69 290 LEU A CA 1
ATOM 2311 C C . LEU A 1 290 ? -15.639 5.285 16.464 1.00 97.69 290 LEU A C 1
ATOM 2313 O O . LEU A 1 290 ? -15.692 4.074 16.299 1.00 97.69 290 LEU A O 1
ATOM 2317 N N . LEU A 1 291 ? -14.865 5.792 17.429 1.00 96.12 291 LEU A N 1
ATOM 2318 C CA . LEU A 1 291 ? -14.280 4.906 18.443 1.00 96.12 291 LEU A CA 1
ATOM 2319 C C . LEU A 1 291 ? -15.383 4.245 19.276 1.00 96.12 291 LEU A C 1
ATOM 2321 O O . LEU A 1 291 ? -16.221 4.940 19.860 1.00 96.12 291 LEU A O 1
ATOM 2325 N N . GLY A 1 292 ? -15.357 2.913 19.336 1.00 95.81 292 GLY A N 1
ATOM 2326 C CA . GLY A 1 292 ? -16.326 2.106 20.071 1.00 95.81 292 GLY A CA 1
ATOM 2327 C C . GLY A 1 292 ? -17.551 1.638 19.283 1.00 95.81 292 GLY A C 1
ATOM 2328 O O . GLY A 1 292 ? -18.338 0.853 19.801 1.00 95.81 292 GLY A O 1
ATOM 2329 N N . VAL A 1 293 ? -17.731 2.105 18.047 1.00 97.25 293 VAL A N 1
ATOM 2330 C CA . VAL A 1 293 ? -18.853 1.722 17.170 1.00 97.25 293 VAL A CA 1
ATOM 2331 C C . VAL A 1 293 ? -18.383 1.613 15.726 1.00 97.25 293 VAL A C 1
ATOM 2333 O O . VAL A 1 293 ? -17.393 2.226 15.344 1.00 97.25 293 VAL A O 1
ATOM 2336 N N . ARG A 1 294 ? -19.085 0.874 14.882 1.00 96.38 294 ARG A N 1
ATOM 2337 C CA . ARG A 1 294 ? -18.825 0.829 13.440 1.00 96.38 294 ARG A CA 1
ATOM 2338 C C . ARG A 1 294 ? -19.722 1.797 12.676 1.00 96.38 294 ARG A C 1
ATOM 2340 O O . ARG A 1 294 ? -20.793 2.184 13.147 1.00 96.38 294 ARG A O 1
ATOM 2347 N N . GLY A 1 295 ? -19.317 2.163 11.463 1.00 97.19 295 GLY A N 1
ATOM 2348 C CA . GLY A 1 295 ? -20.119 3.010 10.581 1.00 97.19 295 GLY A CA 1
ATOM 2349 C C . GLY A 1 295 ? -21.526 2.460 10.312 1.00 97.19 295 GLY A C 1
ATOM 2350 O O . GLY A 1 295 ? -22.483 3.232 10.310 1.00 97.19 295 GLY A O 1
ATOM 2351 N N . ASP A 1 296 ? -21.679 1.141 10.164 1.00 97.25 296 ASP A N 1
ATOM 2352 C CA . ASP A 1 296 ? -22.969 0.474 9.919 1.00 97.25 296 ASP A CA 1
ATOM 2353 C C . ASP A 1 296 ? -23.916 0.511 11.128 1.00 97.25 296 ASP A C 1
ATOM 2355 O O . ASP A 1 296 ? -25.127 0.358 10.979 1.00 97.25 296 ASP A O 1
ATOM 2359 N N . GLU A 1 297 ? -23.393 0.763 12.328 1.00 96.69 297 GLU A N 1
ATOM 2360 C CA . GLU A 1 297 ? -24.202 0.905 13.540 1.00 96.69 297 GLU A CA 1
ATOM 2361 C C . GLU A 1 297 ? -24.808 2.304 13.683 1.00 96.69 297 GLU A C 1
ATOM 2363 O O . GLU A 1 297 ? -25.770 2.486 14.433 1.00 96.69 297 GLU A O 1
ATOM 2368 N N . VAL A 1 298 ? -24.267 3.304 12.980 1.00 96.69 298 VAL A N 1
ATOM 2369 C CA . VAL A 1 298 ? -24.678 4.710 13.123 1.00 96.69 298 VAL A CA 1
ATOM 2370 C C . VAL A 1 298 ? -25.222 5.331 11.839 1.00 96.69 298 VAL A C 1
ATOM 2372 O O . VAL A 1 298 ? -25.975 6.302 11.930 1.00 96.69 298 VAL A O 1
ATOM 2375 N N . LEU A 1 299 ? -24.914 4.759 10.673 1.00 97.56 299 LEU A N 1
ATOM 2376 C CA . LEU A 1 299 ? -25.393 5.202 9.364 1.00 97.56 299 LEU A CA 1
ATOM 2377 C C . LEU A 1 299 ? -26.415 4.224 8.760 1.00 97.56 299 LEU A C 1
ATOM 2379 O O . LEU A 1 299 ? -26.402 3.036 9.077 1.00 97.56 299 LEU A O 1
ATOM 2383 N N . PRO A 1 300 ? -27.298 4.700 7.863 1.00 98.00 300 PRO A N 1
ATOM 2384 C CA . PRO A 1 300 ? -28.108 3.828 7.016 1.00 98.00 300 PRO A CA 1
ATOM 2385 C C . PRO A 1 300 ? -27.253 2.877 6.161 1.00 98.00 300 PRO A C 1
ATOM 2387 O O . PRO A 1 300 ? -26.127 3.204 5.778 1.00 98.00 300 PRO A O 1
ATOM 2390 N N . ALA A 1 301 ? -27.798 1.700 5.840 1.00 98.31 301 ALA A N 1
ATOM 2391 C CA . ALA A 1 301 ? -27.060 0.623 5.175 1.00 98.31 301 ALA A CA 1
ATOM 2392 C C . ALA A 1 301 ? -26.548 0.992 3.770 1.00 98.31 301 ALA A C 1
ATOM 2394 O O . ALA A 1 301 ? -25.449 0.593 3.391 1.00 98.31 301 ALA A O 1
ATOM 2395 N N . ASP A 1 302 ? -27.319 1.768 3.010 1.00 98.31 302 ASP A N 1
ATOM 2396 C CA . ASP A 1 302 ? -26.954 2.276 1.684 1.00 98.31 302 ASP A CA 1
ATOM 2397 C C . ASP A 1 302 ? -25.783 3.266 1.757 1.00 98.31 302 ASP A C 1
ATOM 2399 O O . ASP A 1 302 ? -24.831 3.168 0.981 1.00 98.31 302 ASP A O 1
ATOM 2403 N N . ILE A 1 303 ? -25.800 4.160 2.749 1.00 98.50 303 ILE A N 1
ATOM 2404 C CA . ILE A 1 303 ? -24.718 5.119 2.989 1.00 98.50 303 ILE A CA 1
ATOM 2405 C C . ILE A 1 303 ? -23.437 4.410 3.438 1.00 98.50 303 ILE A C 1
ATOM 2407 O O . ILE A 1 303 ? -22.356 4.703 2.921 1.00 98.50 303 ILE A O 1
ATOM 2411 N N . TYR A 1 304 ? -23.541 3.458 4.370 1.00 98.69 304 TYR A N 1
ATOM 2412 C CA . TYR A 1 304 ? -22.393 2.655 4.793 1.00 98.69 304 TYR A CA 1
ATOM 2413 C C . TYR A 1 304 ? -21.797 1.867 3.620 1.00 98.69 304 TYR A C 1
ATOM 2415 O O . TYR A 1 304 ? -20.578 1.847 3.454 1.00 98.69 304 TYR A O 1
ATOM 2423 N N . ALA A 1 305 ? -22.637 1.255 2.778 1.00 98.62 305 ALA A N 1
ATOM 2424 C CA . ALA A 1 305 ? -22.180 0.510 1.609 1.00 98.62 305 ALA A CA 1
ATOM 2425 C C . ALA A 1 305 ? -21.387 1.395 0.633 1.00 98.62 305 ALA A C 1
ATOM 2427 O O . ALA A 1 305 ? -20.344 0.967 0.135 1.00 98.62 305 ALA A O 1
ATOM 2428 N N . GLU A 1 306 ? -21.820 2.638 0.410 1.00 98.56 306 GLU A N 1
ATOM 2429 C CA . GLU A 1 306 ? -21.094 3.601 -0.425 1.00 98.56 306 GLU A CA 1
ATOM 2430 C C . GLU A 1 306 ? -19.756 4.027 0.202 1.00 98.56 306 GLU A C 1
ATOM 2432 O O . GLU A 1 306 ? -18.730 4.041 -0.485 1.00 98.56 306 GLU A O 1
ATOM 2437 N N . CYS A 1 307 ? -19.725 4.301 1.513 1.00 98.62 307 CYS A N 1
ATOM 2438 C CA . CYS A 1 307 ? -18.480 4.603 2.231 1.00 98.62 307 CYS A CA 1
ATOM 2439 C C . CYS A 1 307 ? -17.501 3.423 2.163 1.00 98.62 307 CYS A C 1
ATOM 2441 O O . CYS A 1 307 ? -16.318 3.602 1.870 1.00 98.62 307 CYS A O 1
ATOM 2443 N N . LYS A 1 308 ? -18.007 2.199 2.361 1.00 98.75 308 LYS A N 1
ATOM 2444 C CA . LYS A 1 308 ? -17.229 0.964 2.264 1.00 98.75 308 LYS A CA 1
ATOM 2445 C C . LYS A 1 308 ? -16.637 0.783 0.873 1.00 98.75 308 LYS A C 1
ATOM 2447 O O . LYS A 1 308 ? -15.442 0.526 0.753 1.00 98.75 308 LYS A O 1
ATOM 2452 N N . ARG A 1 309 ? -17.452 0.939 -0.171 1.00 98.69 309 ARG A N 1
ATOM 2453 C CA . ARG A 1 309 ? -17.011 0.831 -1.566 1.00 98.69 309 ARG A CA 1
ATOM 2454 C C . ARG A 1 309 ? -15.887 1.825 -1.863 1.00 98.69 309 ARG A C 1
ATOM 2456 O O . ARG A 1 309 ? -14.835 1.428 -2.357 1.00 98.69 309 ARG A O 1
ATOM 2463 N N . ARG A 1 310 ? -16.072 3.095 -1.488 1.00 98.31 310 ARG A N 1
ATOM 2464 C CA . ARG A 1 310 ? -15.064 4.147 -1.669 1.00 98.31 310 ARG A CA 1
ATOM 2465 C C . ARG A 1 310 ? -13.761 3.828 -0.943 1.00 98.31 310 ARG A C 1
ATOM 2467 O O . ARG A 1 310 ? -12.697 3.949 -1.549 1.00 98.31 310 ARG A O 1
ATOM 2474 N N . ALA A 1 311 ? -13.838 3.397 0.316 1.00 98.62 311 ALA A N 1
ATOM 2475 C CA . ALA A 1 311 ? -12.661 3.035 1.095 1.00 98.62 311 ALA A CA 1
ATOM 2476 C C . ALA A 1 311 ? -11.886 1.888 0.432 1.00 98.62 311 ALA A C 1
ATOM 2478 O O . ALA A 1 311 ? -10.691 2.013 0.185 1.00 98.62 311 ALA A O 1
ATOM 2479 N N . LEU A 1 312 ? -12.566 0.799 0.066 1.00 98.62 312 LEU A N 1
ATOM 2480 C CA . LEU A 1 312 ? -11.937 -0.377 -0.546 1.00 98.62 312 LEU A CA 1
ATOM 2481 C C . LEU A 1 312 ? -11.287 -0.075 -1.908 1.00 98.62 312 LEU A C 1
ATOM 2483 O O . LEU A 1 312 ? -10.196 -0.570 -2.189 1.00 98.62 312 LEU A O 1
ATOM 2487 N N . GLU A 1 313 ? -11.905 0.770 -2.736 1.00 98.31 313 GLU A N 1
ATOM 2488 C CA . GLU A 1 313 ? -11.357 1.151 -4.046 1.00 98.31 313 GLU A CA 1
ATOM 2489 C C . GLU A 1 313 ? -10.123 2.066 -3.942 1.00 98.31 313 GLU A C 1
ATOM 2491 O O . GLU A 1 313 ? -9.266 2.066 -4.834 1.00 98.31 313 GLU A O 1
ATOM 2496 N N . THR A 1 314 ? -10.014 2.864 -2.875 1.00 97.94 314 THR A N 1
ATOM 2497 C CA . THR A 1 314 ? -9.014 3.942 -2.773 1.00 97.94 314 THR A CA 1
ATOM 2498 C C . THR A 1 314 ? -7.905 3.683 -1.763 1.00 97.94 314 THR A C 1
ATOM 2500 O O . THR A 1 314 ? -6.812 4.220 -1.947 1.00 97.94 314 THR A O 1
ATOM 2503 N N . VAL A 1 315 ? -8.138 2.837 -0.755 1.00 98.06 315 VAL A N 1
ATOM 2504 C CA . VAL A 1 315 ? -7.171 2.530 0.304 1.00 98.06 315 VAL A CA 1
ATOM 2505 C C . VAL A 1 315 ? -5.840 2.043 -0.265 1.00 98.06 315 VAL A C 1
ATOM 2507 O O . VAL A 1 315 ? -5.788 1.244 -1.205 1.00 98.06 315 VAL A O 1
ATOM 2510 N N . ARG A 1 316 ? -4.736 2.532 0.312 1.00 97.75 316 ARG A N 1
ATOM 2511 C CA . ARG A 1 316 ? -3.378 2.231 -0.155 1.00 97.75 316 ARG A CA 1
ATOM 2512 C C . ARG A 1 316 ? -2.526 1.620 0.935 1.00 97.75 316 ARG A C 1
ATOM 2514 O O . ARG A 1 316 ? -2.398 2.166 2.031 1.00 97.75 316 ARG A O 1
ATOM 2521 N N . GLY A 1 317 ? -1.834 0.544 0.596 1.00 97.12 317 GLY A N 1
ATOM 2522 C CA . GLY A 1 317 ? -0.935 -0.088 1.544 1.00 97.12 317 GLY A CA 1
ATOM 2523 C C . GLY A 1 317 ? -0.449 -1.455 1.118 1.00 97.12 317 GLY A C 1
ATOM 2524 O O . GLY A 1 317 ? -0.637 -1.868 -0.025 1.00 97.12 317 GLY A O 1
ATOM 2525 N N . THR A 1 318 ? 0.197 -2.125 2.058 1.00 98.19 318 THR A N 1
ATOM 2526 C CA . THR A 1 318 ? 0.748 -3.466 1.902 1.00 98.19 318 THR A CA 1
ATOM 2527 C C . THR A 1 318 ? 0.566 -4.212 3.213 1.00 98.19 318 THR A C 1
ATOM 2529 O O . THR A 1 318 ? 0.879 -3.680 4.279 1.00 98.19 318 THR A O 1
ATOM 2532 N N . VAL A 1 319 ? 0.102 -5.452 3.140 1.00 97.06 319 VAL A N 1
ATOM 2533 C CA . VAL A 1 319 ? 0.257 -6.425 4.222 1.00 97.06 319 VAL A CA 1
ATOM 2534 C C . VAL A 1 319 ? 1.348 -7.408 3.805 1.00 97.06 319 VAL A C 1
ATOM 2536 O O . VAL A 1 319 ? 1.431 -7.762 2.631 1.00 97.06 319 VAL A O 1
ATOM 2539 N N . GLN A 1 320 ? 2.231 -7.786 4.732 1.00 94.62 320 GLN A N 1
ATOM 2540 C CA . GLN A 1 320 ? 3.357 -8.659 4.402 1.00 94.62 320 GLN A CA 1
ATOM 2541 C C . GLN A 1 320 ? 2.877 -10.058 4.007 1.00 94.62 320 GLN A C 1
ATOM 2543 O O . GLN A 1 320 ? 3.065 -10.446 2.863 1.00 94.62 320 GLN A O 1
ATOM 2548 N N . ALA A 1 321 ? 2.214 -10.769 4.924 1.00 93.12 321 ALA A N 1
ATOM 2549 C CA . ALA A 1 321 ? 1.462 -11.998 4.661 1.00 93.12 321 ALA A CA 1
ATOM 2550 C C . ALA A 1 321 ? 2.179 -13.087 3.831 1.00 93.12 321 ALA A C 1
ATOM 2552 O O . ALA A 1 321 ? 1.507 -13.935 3.255 1.00 93.12 321 ALA A O 1
ATOM 2553 N N . ASP A 1 322 ? 3.512 -13.108 3.765 1.00 93.50 322 ASP A N 1
ATOM 2554 C CA . ASP A 1 322 ? 4.232 -14.212 3.133 1.00 93.50 322 ASP A CA 1
ATOM 2555 C C . ASP A 1 322 ? 4.388 -15.346 4.147 1.00 93.50 322 ASP A C 1
ATOM 2557 O O . ASP A 1 322 ? 5.198 -15.276 5.067 1.00 93.50 322 ASP A O 1
ATOM 2561 N N . ILE A 1 323 ? 3.551 -16.369 3.987 1.00 91.06 323 ILE A N 1
ATOM 2562 C CA . ILE A 1 323 ? 3.507 -17.559 4.839 1.00 91.06 323 ILE A CA 1
ATOM 2563 C C . ILE A 1 323 ? 4.634 -18.541 4.498 1.00 91.06 323 ILE A C 1
ATOM 2565 O O . ILE A 1 323 ? 5.085 -19.277 5.374 1.00 91.06 323 ILE A O 1
ATOM 2569 N N . LEU A 1 324 ? 5.133 -18.559 3.258 1.00 92.19 324 LEU A N 1
ATOM 2570 C CA . LEU A 1 324 ? 6.154 -19.530 2.861 1.00 92.19 324 LEU A CA 1
ATOM 2571 C C . LEU A 1 324 ? 7.496 -19.227 3.531 1.00 92.19 324 LEU A C 1
ATOM 2573 O O . LEU A 1 324 ? 8.152 -20.152 4.012 1.00 92.19 324 LEU A O 1
ATOM 2577 N N . LYS A 1 325 ? 7.878 -17.949 3.659 1.00 92.25 325 LYS A N 1
ATOM 2578 C CA . LYS A 1 325 ? 9.074 -17.590 4.440 1.00 92.25 325 LYS A CA 1
ATOM 2579 C C . LYS A 1 325 ? 8.927 -17.867 5.940 1.00 92.25 325 LYS A C 1
ATOM 2581 O O . LYS A 1 325 ? 9.935 -18.027 6.633 1.00 92.25 325 LYS A O 1
ATOM 2586 N N . GLU A 1 326 ? 7.698 -17.916 6.462 1.00 85.44 326 GLU A N 1
ATOM 2587 C CA . GLU A 1 326 ? 7.464 -18.264 7.868 1.00 85.44 326 GLU A CA 1
ATOM 2588 C C . GLU A 1 326 ? 7.831 -19.710 8.150 1.00 85.44 326 GLU A C 1
ATOM 2590 O O . GLU A 1 326 ? 8.533 -19.964 9.125 1.00 85.44 326 GLU A O 1
ATOM 2595 N N . ASP A 1 327 ? 7.422 -20.622 7.273 1.00 86.25 327 ASP A N 1
ATOM 2596 C CA . ASP A 1 327 ? 7.784 -22.038 7.354 1.00 86.25 327 ASP A CA 1
ATOM 2597 C C . ASP A 1 327 ? 9.290 -22.255 7.125 1.00 86.25 327 ASP A C 1
ATOM 2599 O O . ASP A 1 327 ? 9.933 -23.033 7.825 1.00 86.25 327 ASP A O 1
ATOM 2603 N N . GLN A 1 328 ? 9.887 -21.509 6.190 1.00 89.81 328 GLN A N 1
ATOM 2604 C CA . GLN A 1 328 ? 11.300 -21.672 5.839 1.00 89.81 328 GLN A CA 1
ATOM 2605 C C . GLN A 1 328 ? 12.279 -21.098 6.873 1.00 89.81 328 GLN A C 1
ATOM 2607 O O . GLN A 1 328 ? 13.380 -21.634 7.020 1.00 89.81 328 GLN A O 1
ATOM 2612 N N . ALA A 1 329 ? 11.945 -19.984 7.536 1.00 83.25 329 ALA A N 1
ATOM 2613 C CA . ALA A 1 329 ? 12.935 -19.236 8.319 1.00 83.25 329 ALA A CA 1
ATOM 2614 C C . ALA A 1 329 ? 12.397 -18.487 9.548 1.00 83.25 329 ALA A C 1
ATOM 2616 O O . ALA A 1 329 ? 13.120 -18.365 10.539 1.00 83.25 329 ALA A O 1
ATOM 2617 N N . GLN A 1 330 ? 11.182 -17.935 9.499 1.00 74.50 330 GLN A N 1
ATOM 2618 C CA . GLN A 1 330 ? 10.753 -16.932 10.485 1.00 74.50 330 GLN A CA 1
ATOM 2619 C C . GLN A 1 330 ? 9.901 -17.493 11.644 1.00 74.50 330 GLN A C 1
ATOM 2621 O O . GLN A 1 330 ? 9.831 -16.865 12.701 1.00 74.50 330 GLN A O 1
ATOM 2626 N N . ASN A 1 331 ? 9.367 -18.713 11.516 1.00 76.81 331 ASN A N 1
ATOM 2627 C CA . ASN A 1 331 ? 8.700 -19.488 12.572 1.00 76.81 331 ASN A CA 1
ATOM 2628 C C . ASN A 1 331 ? 7.533 -18.774 13.288 1.00 76.81 331 ASN A C 1
ATOM 2630 O O . ASN A 1 331 ? 7.263 -19.070 14.450 1.00 76.81 331 ASN A O 1
ATOM 2634 N N . THR A 1 332 ? 6.814 -17.855 12.628 1.00 72.00 332 THR A N 1
ATOM 2635 C CA . THR A 1 332 ? 5.592 -17.234 13.195 1.00 72.00 332 THR A CA 1
ATOM 2636 C C . THR A 1 332 ? 4.292 -17.828 12.642 1.00 72.00 332 THR A C 1
ATOM 2638 O O . THR A 1 332 ? 3.230 -17.208 12.717 1.00 72.00 332 THR A O 1
ATOM 2641 N N . CYS A 1 333 ? 4.344 -19.037 12.071 1.00 82.94 333 CYS A N 1
ATOM 2642 C CA . CYS A 1 333 ? 3.155 -19.699 11.544 1.00 82.94 333 CYS A CA 1
ATOM 2643 C C . CYS A 1 333 ? 2.299 -20.264 12.689 1.00 82.94 333 CYS A C 1
ATOM 2645 O O . CYS A 1 333 ? 2.715 -21.177 13.398 1.00 82.94 333 CYS A O 1
ATOM 2647 N N . ILE A 1 334 ? 1.097 -19.712 12.865 1.00 92.31 334 ILE A N 1
ATOM 2648 C CA . ILE A 1 334 ? 0.139 -20.117 13.914 1.00 92.31 334 ILE A CA 1
ATOM 2649 C C . ILE A 1 334 ? -0.946 -21.078 13.406 1.00 92.31 334 ILE A C 1
ATOM 2651 O O . ILE A 1 334 ? -1.660 -21.693 14.192 1.00 92.31 334 ILE A O 1
ATOM 2655 N N . PHE A 1 335 ? -1.058 -21.227 12.086 1.00 93.25 335 PHE A N 1
ATOM 2656 C CA . PHE A 1 335 ? -1.955 -22.171 11.421 1.00 93.25 335 PHE A CA 1
ATOM 2657 C C . PHE A 1 335 ? -1.152 -23.192 10.618 1.00 93.25 335 PHE A C 1
ATOM 2659 O O . PHE A 1 335 ? 0.038 -22.998 10.374 1.00 93.25 335 PHE A O 1
ATOM 2666 N N . SER A 1 336 ? -1.804 -24.260 10.149 1.00 94.00 336 SER A N 1
ATOM 2667 C CA . SER A 1 336 ? -1.186 -25.106 9.127 1.00 94.00 336 SER A CA 1
ATOM 2668 C C . SER A 1 336 ? -0.945 -24.297 7.850 1.00 94.00 336 SER A C 1
ATOM 2670 O O . SER A 1 336 ? -1.763 -23.453 7.470 1.00 94.00 336 SER A O 1
ATOM 2672 N N . THR A 1 337 ? 0.161 -24.578 7.162 1.00 91.75 337 THR A N 1
ATOM 2673 C CA . THR A 1 337 ? 0.554 -23.879 5.930 1.00 91.75 337 THR A CA 1
ATOM 2674 C C . THR A 1 337 ? -0.549 -23.925 4.871 1.00 91.75 337 THR A C 1
ATOM 2676 O O . THR A 1 337 ? -0.842 -22.913 4.241 1.00 91.75 337 THR A O 1
ATOM 2679 N N . GLU A 1 338 ? -1.232 -25.065 4.721 1.00 95.06 338 GLU A N 1
ATOM 2680 C CA . GLU A 1 338 ? -2.356 -25.220 3.787 1.00 95.06 338 GLU A CA 1
ATOM 2681 C C . GLU A 1 338 ? -3.524 -24.280 4.119 1.00 95.06 338 GLU A C 1
ATOM 2683 O O . GLU A 1 338 ? -4.047 -23.597 3.236 1.00 95.06 338 GLU A O 1
ATOM 2688 N N . PHE A 1 339 ? -3.912 -24.197 5.395 1.00 96.44 339 PHE A N 1
ATOM 2689 C CA . PHE A 1 339 ? -4.995 -23.314 5.819 1.00 96.44 339 PHE A CA 1
ATOM 2690 C C . PHE A 1 339 ? -4.618 -21.838 5.649 1.00 96.44 339 PHE A C 1
ATOM 2692 O O . PHE A 1 339 ? -5.421 -21.042 5.166 1.00 96.44 339 PHE A O 1
ATOM 2699 N N . ALA A 1 340 ? -3.380 -21.476 5.985 1.00 94.75 340 ALA A N 1
ATOM 2700 C CA . ALA A 1 340 ? -2.879 -20.119 5.815 1.00 94.75 340 ALA A CA 1
ATOM 2701 C C . ALA A 1 340 ? -2.842 -19.693 4.334 1.00 94.75 340 ALA A C 1
ATOM 2703 O O . ALA A 1 340 ? -3.313 -18.605 4.001 1.00 94.75 340 ALA A O 1
ATOM 2704 N N . LEU A 1 341 ? -2.385 -20.568 3.429 1.00 95.44 341 LEU A N 1
ATOM 2705 C CA . LEU A 1 341 ? -2.419 -20.321 1.982 1.00 95.44 341 LEU A CA 1
ATOM 2706 C C . LEU A 1 341 ? -3.851 -20.199 1.448 1.00 95.44 341 LEU A C 1
ATOM 2708 O O . LEU A 1 341 ? -4.116 -19.342 0.603 1.00 95.44 341 LEU A O 1
ATOM 2712 N N . ARG A 1 342 ? -4.793 -21.003 1.962 1.00 97.06 342 ARG A N 1
ATOM 2713 C CA . ARG A 1 342 ? -6.216 -20.857 1.627 1.00 97.06 342 ARG A CA 1
ATOM 2714 C C . ARG A 1 342 ? -6.736 -19.471 2.011 1.00 97.06 342 ARG A C 1
ATOM 2716 O O . ARG A 1 342 ? -7.326 -18.804 1.170 1.00 97.06 342 ARG A O 1
ATOM 2723 N N . MET A 1 343 ? -6.461 -19.009 3.231 1.00 96.06 343 MET A N 1
ATOM 2724 C CA . MET A 1 343 ? -6.872 -17.668 3.665 1.00 96.06 343 MET A CA 1
ATOM 2725 C C . MET A 1 343 ? -6.250 -16.554 2.812 1.00 96.06 343 MET A C 1
ATOM 2727 O O . MET A 1 343 ? -6.923 -15.570 2.517 1.00 96.06 343 MET A O 1
ATOM 2731 N N . MET A 1 344 ? -4.989 -16.691 2.381 1.00 96.44 344 MET A N 1
ATOM 2732 C CA . MET A 1 344 ? -4.381 -15.739 1.438 1.00 96.44 344 MET A CA 1
ATOM 2733 C C . MET A 1 344 ? -5.140 -15.698 0.102 1.00 96.44 344 MET A C 1
ATOM 2735 O O . MET A 1 344 ? -5.346 -14.618 -0.456 1.00 96.44 344 MET A O 1
ATOM 2739 N N . GLY A 1 345 ? -5.589 -16.859 -0.388 1.00 97.81 345 GLY A N 1
ATOM 2740 C CA . GLY A 1 345 ? -6.463 -16.968 -1.557 1.00 97.81 345 GLY A CA 1
ATOM 2741 C C . GLY A 1 345 ? -7.793 -16.238 -1.362 1.00 97.81 345 GLY A C 1
ATOM 2742 O O . GLY A 1 345 ? -8.151 -15.404 -2.193 1.00 97.81 345 GLY A O 1
ATOM 27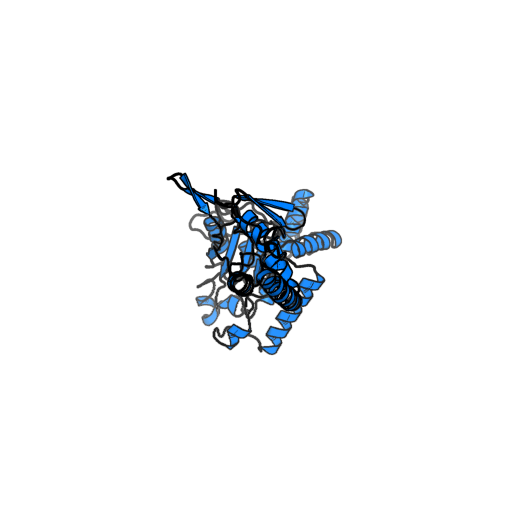43 N N . ASP A 1 346 ? -8.467 -16.472 -0.233 1.00 98.38 346 ASP A N 1
ATOM 2744 C CA . ASP A 1 346 ? -9.744 -15.830 0.109 1.00 98.38 346 ASP A CA 1
ATOM 2745 C C . ASP A 1 346 ? -9.608 -14.291 0.182 1.00 98.38 346 ASP A C 1
ATOM 2747 O O . ASP A 1 346 ? -10.474 -13.552 -0.294 1.00 98.38 346 ASP A O 1
ATOM 2751 N N . VAL A 1 347 ? -8.490 -13.775 0.717 1.00 98.19 347 VAL A N 1
ATOM 2752 C CA . VAL A 1 347 ? -8.189 -12.328 0.729 1.00 98.19 347 VAL A CA 1
ATOM 2753 C C . VAL A 1 347 ? -8.060 -11.779 -0.693 1.00 98.19 347 VAL A C 1
ATOM 2755 O O . VAL A 1 347 ? -8.620 -10.722 -1.002 1.00 98.19 347 VAL A O 1
ATOM 2758 N N . GLN A 1 348 ? -7.344 -12.481 -1.573 1.00 98.38 348 GLN A N 1
ATOM 2759 C CA . GLN A 1 348 ? -7.171 -12.047 -2.956 1.00 98.38 348 GLN A CA 1
ATOM 2760 C C . GLN A 1 348 ? -8.488 -12.104 -3.747 1.00 98.38 348 GLN A C 1
ATOM 2762 O O . GLN A 1 348 ? -8.768 -11.190 -4.527 1.00 98.38 348 GLN A O 1
ATOM 2767 N N . GLU A 1 349 ? -9.318 -13.126 -3.526 1.00 98.62 349 GLU A N 1
ATOM 2768 C CA . GLU A 1 349 ? -10.667 -13.215 -4.094 1.00 98.62 349 GLU A CA 1
ATOM 2769 C C . GLU A 1 349 ? -11.530 -12.029 -3.642 1.00 98.62 349 GLU A C 1
ATOM 2771 O O . GLU A 1 349 ? -12.128 -11.342 -4.477 1.00 98.62 349 GLU A O 1
ATOM 2776 N N . TYR A 1 350 ? -11.519 -11.710 -2.342 1.00 98.56 350 TYR A N 1
ATOM 2777 C CA . TYR A 1 350 ? -12.223 -10.546 -1.806 1.00 98.56 350 TYR A CA 1
ATOM 2778 C C . TYR A 1 350 ? -11.736 -9.236 -2.442 1.00 98.56 350 TYR A C 1
ATOM 2780 O O . TYR A 1 350 ? -12.555 -8.377 -2.782 1.00 98.56 350 TYR A O 1
ATOM 2788 N N . PHE A 1 351 ? -10.422 -9.075 -2.638 1.00 98.50 351 PHE A N 1
ATOM 2789 C CA . PHE A 1 351 ? -9.847 -7.891 -3.284 1.00 98.50 351 PHE A CA 1
ATOM 2790 C C . PHE A 1 351 ? -10.357 -7.727 -4.717 1.00 98.50 351 PHE A C 1
ATOM 2792 O O . PHE A 1 351 ? -10.754 -6.626 -5.104 1.00 98.50 351 PHE A O 1
ATOM 2799 N N . ILE A 1 352 ? -10.400 -8.817 -5.488 1.00 98.31 352 ILE A N 1
ATOM 2800 C CA . ILE A 1 352 ? -10.911 -8.812 -6.864 1.00 98.31 352 ILE A CA 1
ATOM 2801 C C . ILE A 1 352 ? -12.401 -8.459 -6.876 1.00 98.31 352 ILE A C 1
ATOM 2803 O O . ILE A 1 352 ? -12.802 -7.537 -7.588 1.00 98.31 352 ILE A O 1
ATOM 2807 N N . ALA A 1 353 ? -13.207 -9.134 -6.052 1.00 98.31 353 ALA A N 1
ATOM 2808 C CA . ALA A 1 353 ? -14.654 -8.932 -5.988 1.00 98.31 353 ALA A CA 1
ATOM 2809 C C . ALA A 1 353 ? -15.047 -7.498 -5.581 1.00 98.31 353 ALA A C 1
ATOM 2811 O O . ALA A 1 353 ? -16.084 -6.998 -6.012 1.00 98.31 353 ALA A O 1
ATOM 2812 N N . ASN A 1 354 ? -14.209 -6.820 -4.788 1.00 98.00 354 ASN A N 1
ATOM 2813 C CA . ASN A 1 354 ? -14.476 -5.478 -4.259 1.00 98.00 354 ASN A CA 1
ATOM 2814 C C . ASN A 1 354 ? -13.609 -4.374 -4.889 1.00 98.00 354 ASN A C 1
ATOM 2816 O O . ASN A 1 354 ? -13.549 -3.270 -4.355 1.00 98.00 354 ASN A O 1
ATOM 2820 N N . ASN A 1 355 ? -12.939 -4.641 -6.017 1.00 97.81 355 ASN A N 1
ATOM 2821 C CA . ASN A 1 355 ? -12.082 -3.672 -6.716 1.00 97.81 355 ASN A CA 1
ATOM 2822 C C . ASN A 1 355 ? -10.973 -3.036 -5.846 1.00 97.81 355 ASN A C 1
ATOM 2824 O O . ASN A 1 355 ? -10.578 -1.889 -6.075 1.00 97.81 355 ASN A O 1
ATOM 2828 N N . VAL A 1 356 ? -10.404 -3.786 -4.902 1.00 98.06 356 VAL A N 1
ATOM 2829 C CA . VAL A 1 356 ? -9.247 -3.346 -4.109 1.00 98.06 356 VAL A CA 1
ATOM 2830 C C . VAL A 1 356 ? -7.989 -3.435 -4.976 1.00 98.06 356 VAL A C 1
ATOM 2832 O O . VAL A 1 356 ? -7.360 -4.483 -5.092 1.00 98.06 356 VAL A O 1
ATOM 2835 N N . ARG A 1 357 ? -7.636 -2.331 -5.645 1.00 96.50 357 ARG A N 1
ATOM 2836 C CA . ARG A 1 357 ? -6.541 -2.290 -6.642 1.00 96.50 357 ARG A CA 1
ATOM 2837 C C . ARG A 1 357 ? -5.272 -1.592 -6.168 1.00 96.50 357 ARG A C 1
ATOM 2839 O O . ARG A 1 357 ? -4.251 -1.669 -6.844 1.00 96.50 357 ARG A O 1
ATOM 2846 N N . ASN A 1 358 ? -5.342 -0.871 -5.050 1.00 97.06 358 ASN A N 1
ATOM 2847 C CA . ASN A 1 358 ? -4.232 -0.053 -4.557 1.00 97.06 358 ASN A CA 1
ATOM 2848 C C . ASN A 1 358 ? -3.604 -0.599 -3.261 1.00 97.06 358 ASN A C 1
ATOM 2850 O O . ASN A 1 358 ? -2.715 0.046 -2.696 1.00 97.06 358 ASN A O 1
ATOM 2854 N N . PHE A 1 359 ? -4.044 -1.778 -2.814 1.00 98.19 359 PHE A N 1
ATOM 2855 C CA . PHE A 1 359 ? -3.513 -2.476 -1.652 1.00 98.19 359 PHE A CA 1
ATOM 2856 C C . PHE A 1 359 ? -2.854 -3.789 -2.084 1.00 98.19 359 PHE A C 1
ATOM 2858 O O . PHE A 1 359 ? -3.454 -4.575 -2.813 1.00 98.19 359 PHE A O 1
ATOM 2865 N N . TYR A 1 360 ? -1.626 -4.028 -1.633 1.00 97.81 360 TYR A N 1
ATOM 2866 C CA . TYR A 1 360 ? -0.904 -5.272 -1.888 1.00 97.81 360 TYR A CA 1
ATOM 2867 C C . TYR A 1 360 ? -1.240 -6.288 -0.790 1.00 97.81 360 TYR A C 1
ATOM 2869 O O . TYR A 1 360 ? -0.967 -6.042 0.386 1.00 97.81 360 TYR A O 1
ATOM 2877 N N . SER A 1 361 ? -1.861 -7.402 -1.177 1.00 96.31 361 SER A N 1
ATOM 2878 C CA . SER A 1 361 ? -2.299 -8.494 -0.290 1.00 96.31 361 SER A CA 1
ATOM 2879 C C . SER A 1 361 ? -1.157 -9.395 0.193 1.00 96.31 361 SER A C 1
ATOM 2881 O O . SER A 1 361 ? -1.351 -10.156 1.135 1.00 96.31 361 SER A O 1
ATOM 2883 N N . VAL A 1 362 ? 0.017 -9.310 -0.438 1.00 96.38 362 VAL A N 1
ATOM 2884 C CA . VAL A 1 362 ? 1.220 -10.078 -0.104 1.00 96.38 362 VAL A CA 1
ATOM 2885 C C . VAL A 1 362 ? 2.475 -9.286 -0.481 1.00 96.38 362 VAL A C 1
ATOM 2887 O O . VAL A 1 362 ? 2.485 -8.540 -1.465 1.00 96.38 362 VAL A O 1
ATOM 2890 N N . SER A 1 363 ? 3.538 -9.463 0.297 1.00 95.31 363 SER A N 1
ATOM 2891 C CA . SER A 1 363 ? 4.898 -9.004 0.024 1.00 95.31 363 SER A CA 1
ATOM 2892 C C . SER A 1 363 ? 5.840 -10.198 0.150 1.00 95.31 363 SER A C 1
ATOM 2894 O O . SER A 1 363 ? 6.259 -10.521 1.261 1.00 95.31 363 SER A O 1
ATOM 2896 N N . ILE A 1 364 ? 6.116 -10.827 -0.996 1.00 93.31 364 ILE A N 1
ATOM 2897 C CA . ILE A 1 364 ? 6.997 -11.996 -1.157 1.00 93.31 364 ILE A CA 1
ATOM 2898 C C . ILE A 1 364 ? 8.445 -11.610 -0.853 1.00 93.31 364 ILE A C 1
ATOM 2900 O O . ILE A 1 364 ? 8.882 -10.560 -1.387 1.00 93.31 364 ILE A O 1
#